Protein AF-A0A8S4GIN1-F1 (afdb_monomer)

pLDDT: mean 74.01, std 16.17, range [37.0, 95.19]

Radius of gyration: 25.79 Å; Cα contacts (8 Å, |Δi|>4): 269; chains: 1; bounding box: 95×42×75 Å

Sequence (339 aa):
MASEAGIGVANIVLTFVINVLVLLCIKPLWPRGIGLPCFVTGRPDGTLRTSPRHFLAWDQIDPAGLTQSWLLPEWGLVAFRCSMVLTWLGTMVLHAVTGGGFTYGYADPPGTWIIFFTNITWVGFCVAFCAGLYNHLMKDLQPPPPGPAGEKVFIQHDGPTIDGIETGAGPVDLPPAEDAQACAPPPVWAWYQKAFILIWVVILTSSLMLDVFYWAVIYDGGAEYWEVAGAAKEFTNAMRHAVNTALLWIDLFLSKVPIATYHYQPVLWYTTAYAVWMWIYYGASGDWIYESLGWDRASSPAYVILLVVLLAISLFINFGLVLLRDKLSHAYHTHRGTL

Solvent-accessible surface area (backbone atoms only — not comparable to full-atom values): 19726 Å² total; per-residue (Å²): 129,78,55,69,67,57,55,51,53,54,46,53,49,45,48,48,48,50,45,49,49,53,50,56,62,52,50,59,43,43,96,80,81,50,89,55,79,86,62,66,47,70,60,95,80,75,72,81,71,74,79,64,89,42,89,66,29,56,68,72,43,56,73,68,23,63,59,34,40,79,82,44,60,57,69,52,54,48,50,54,38,50,49,54,45,48,52,49,52,50,52,53,49,51,30,67,76,44,65,40,29,75,86,66,76,44,89,60,65,90,71,61,63,56,62,57,68,63,37,51,53,61,52,41,46,41,53,24,34,52,38,41,49,48,51,56,72,44,56,85,72,49,76,75,73,84,58,84,61,86,65,68,74,69,78,73,71,86,57,82,84,68,85,83,70,83,79,72,87,64,86,76,81,69,74,58,70,73,62,60,58,72,67,57,76,67,63,86,78,53,72,64,59,55,50,26,54,51,50,38,49,31,32,54,19,49,26,45,28,48,30,52,46,37,60,75,70,64,54,67,85,61,76,85,52,99,44,75,69,56,45,51,49,55,53,52,52,46,50,50,33,47,50,50,32,50,52,46,48,49,48,52,61,44,32,38,57,61,56,46,70,51,54,50,55,56,39,47,50,49,55,43,53,49,56,50,48,50,50,54,46,24,75,72,70,77,46,57,95,48,69,76,63,27,80,90,40,90,59,14,68,58,51,56,52,47,52,55,52,38,37,53,51,28,42,53,51,54,46,51,52,50,55,51,42,52,53,51,41,50,54,53,52,58,62,60,74,76,108

Structure (mmCIF, N/CA/C/O backbone):
data_AF-A0A8S4GIN1-F1
#
_entry.id   AF-A0A8S4GIN1-F1
#
loop_
_atom_site.group_PDB
_atom_site.id
_atom_site.type_symbol
_atom_site.label_atom_id
_atom_site.label_alt_id
_atom_site.label_comp_id
_atom_site.label_asym_id
_atom_site.label_entity_id
_atom_site.label_seq_id
_atom_site.pdbx_PDB_ins_code
_atom_site.Cartn_x
_atom_site.Cartn_y
_atom_site.Cartn_z
_atom_site.occupancy
_atom_site.B_iso_or_equiv
_atom_site.auth_seq_id
_atom_site.auth_comp_id
_atom_site.auth_asym_id
_atom_site.auth_atom_id
_atom_site.pdbx_PDB_model_num
ATOM 1 N N . MET A 1 1 ? 4.340 -6.404 -40.110 1.00 45.62 1 MET A N 1
ATOM 2 C CA . MET A 1 1 ? 4.487 -5.436 -39.009 1.00 45.62 1 MET A CA 1
ATOM 3 C C . MET A 1 1 ? 3.093 -5.039 -38.568 1.00 45.62 1 MET A C 1
ATOM 5 O O . MET A 1 1 ? 2.472 -4.220 -39.232 1.00 45.62 1 MET A O 1
ATOM 9 N N . ALA A 1 2 ? 2.547 -5.681 -37.533 1.00 49.94 2 ALA A N 1
ATOM 10 C CA . ALA A 1 2 ? 1.469 -5.023 -36.798 1.00 49.94 2 ALA A CA 1
ATOM 11 C C . ALA A 1 2 ? 2.063 -3.699 -36.298 1.00 49.94 2 ALA A C 1
ATOM 13 O O . ALA A 1 2 ? 3.205 -3.706 -35.838 1.00 49.94 2 ALA A O 1
ATOM 14 N N . SER A 1 3 ? 1.374 -2.574 -36.487 1.00 65.50 3 SER A N 1
ATOM 15 C CA . SER A 1 3 ? 1.880 -1.304 -35.972 1.00 65.50 3 SER A CA 1
ATOM 16 C C . SER A 1 3 ? 2.090 -1.452 -34.464 1.00 65.50 3 SER A C 1
ATOM 18 O O . SER A 1 3 ? 1.268 -2.066 -33.787 1.00 65.50 3 SER A O 1
ATOM 20 N N . GLU A 1 4 ? 3.188 -0.925 -33.931 1.00 61.22 4 GLU A N 1
ATOM 21 C CA . GLU A 1 4 ? 3.501 -0.965 -32.492 1.00 61.22 4 GLU A CA 1
ATOM 22 C C . GLU A 1 4 ? 2.329 -0.440 -31.640 1.00 61.22 4 GLU A C 1
ATOM 24 O O . GLU A 1 4 ? 2.043 -0.958 -30.561 1.00 61.22 4 GLU A O 1
ATOM 29 N N . ALA A 1 5 ? 1.543 0.488 -32.198 1.00 63.75 5 ALA A N 1
ATOM 30 C CA . ALA A 1 5 ? 0.273 0.952 -31.643 1.00 63.75 5 ALA A CA 1
ATOM 31 C C . ALA A 1 5 ? -0.768 -0.171 -31.428 1.00 63.75 5 ALA A C 1
ATOM 33 O O . ALA A 1 5 ? -1.473 -0.181 -30.419 1.00 63.75 5 ALA A O 1
ATOM 34 N N . GLY A 1 6 ? -0.869 -1.135 -32.348 1.00 65.75 6 GLY A N 1
ATOM 35 C CA . GLY A 1 6 ? -1.763 -2.289 -32.228 1.00 65.75 6 GLY A CA 1
ATOM 36 C C . GLY A 1 6 ? -1.357 -3.246 -31.104 1.00 65.75 6 GLY A C 1
ATOM 37 O O . GLY A 1 6 ? -2.225 -3.776 -30.411 1.00 65.75 6 GLY A O 1
ATOM 38 N N . ILE A 1 7 ? -0.051 -3.409 -30.874 1.00 65.69 7 ILE A N 1
ATOM 39 C CA . ILE A 1 7 ? 0.489 -4.189 -29.749 1.00 65.69 7 ILE A CA 1
ATOM 40 C C . ILE A 1 7 ? 0.161 -3.478 -28.426 1.00 65.69 7 ILE A C 1
ATOM 42 O O . ILE A 1 7 ? -0.300 -4.115 -27.481 1.00 65.69 7 ILE A O 1
ATOM 46 N N . GLY A 1 8 ? 0.275 -2.146 -28.389 1.00 62.06 8 GLY A N 1
ATOM 47 C CA . GLY A 1 8 ? -0.095 -1.341 -27.222 1.00 62.06 8 GLY A CA 1
ATOM 48 C C . GLY A 1 8 ? -1.549 -1.477 -26.797 1.00 62.06 8 GLY A C 1
ATOM 49 O O . GLY A 1 8 ? -1.836 -1.778 -25.635 1.00 62.06 8 GLY A O 1
ATOM 50 N N . VAL A 1 9 ? -2.480 -1.335 -27.740 1.00 69.31 9 VAL A N 1
ATOM 51 C CA . VAL A 1 9 ? -3.914 -1.491 -27.454 1.00 69.31 9 VAL A CA 1
ATOM 52 C C . VAL A 1 9 ? -4.230 -2.915 -26.994 1.00 69.31 9 VAL A C 1
ATOM 54 O O . VAL A 1 9 ? -4.927 -3.083 -25.994 1.00 69.31 9 VAL A O 1
ATOM 57 N N . ALA A 1 10 ? -3.679 -3.937 -27.657 1.00 67.12 10 ALA A N 1
ATOM 58 C CA . ALA A 1 10 ? -3.875 -5.331 -27.263 1.00 67.12 10 ALA A CA 1
ATOM 59 C C . ALA A 1 10 ? -3.404 -5.610 -25.826 1.00 67.12 10 ALA A C 1
ATOM 61 O O . ALA A 1 10 ? -4.024 -6.409 -25.132 1.00 67.12 10 ALA A O 1
ATOM 62 N N . ASN A 1 11 ? -2.376 -4.908 -25.345 1.00 60.59 11 ASN A N 1
ATOM 63 C CA . ASN A 1 11 ? -1.794 -5.117 -24.019 1.00 60.59 11 ASN A CA 1
ATOM 64 C C . ASN A 1 11 ? -2.501 -4.356 -22.895 1.00 60.59 11 ASN A C 1
ATOM 66 O O . ASN A 1 11 ? -2.631 -4.886 -21.787 1.00 60.59 11 ASN A O 1
ATOM 70 N N . ILE A 1 12 ? -3.018 -3.155 -23.171 1.00 68.38 12 ILE A N 1
ATOM 71 C CA . ILE A 1 12 ? -3.956 -2.483 -22.258 1.00 68.38 12 ILE A CA 1
ATOM 72 C C . ILE A 1 12 ? -5.203 -3.354 -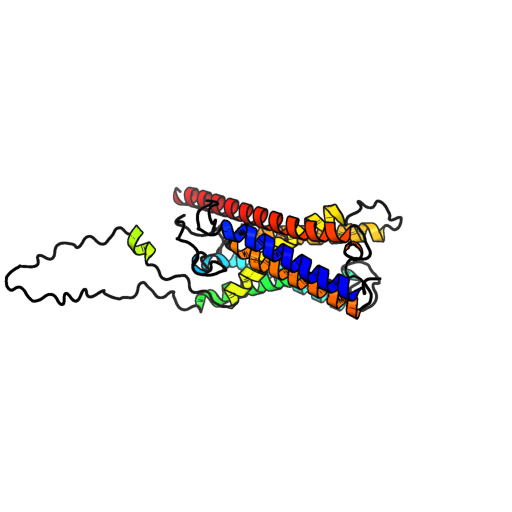22.110 1.00 68.38 12 ILE A C 1
ATOM 74 O O . ILE A 1 12 ? -5.654 -3.603 -20.993 1.00 68.38 12 ILE A O 1
ATOM 78 N N . VAL A 1 13 ? -5.704 -3.888 -23.228 1.00 72.00 13 VAL A N 1
ATOM 79 C CA . VAL A 1 13 ? -6.813 -4.841 -23.232 1.00 72.00 13 VAL A CA 1
ATOM 80 C C . VAL A 1 13 ? -6.433 -6.121 -22.492 1.00 72.00 13 VAL A C 1
ATOM 82 O O . VAL A 1 13 ? -7.231 -6.570 -21.687 1.00 72.00 13 VAL A O 1
ATOM 85 N N . LEU A 1 14 ? -5.232 -6.680 -22.664 1.00 70.81 14 LEU A N 1
ATOM 86 C CA . LEU A 1 14 ? -4.793 -7.887 -21.955 1.00 70.81 14 LEU A CA 1
ATOM 87 C C . LEU A 1 14 ? -4.702 -7.658 -20.446 1.00 70.81 14 LEU A C 1
ATOM 89 O O . LEU A 1 14 ? -5.247 -8.447 -19.686 1.00 70.81 14 LEU A O 1
ATOM 93 N N . THR A 1 15 ? -4.071 -6.569 -20.005 1.00 67.56 15 THR A N 1
ATOM 94 C CA . THR A 1 15 ? -3.990 -6.207 -18.580 1.00 67.56 15 THR A CA 1
ATOM 95 C C . THR A 1 15 ? -5.385 -6.002 -18.003 1.00 67.56 15 THR A C 1
ATOM 97 O O . THR A 1 15 ? -5.712 -6.540 -16.948 1.00 67.56 15 THR A O 1
ATOM 100 N N . PHE A 1 16 ? -6.243 -5.276 -18.723 1.00 72.31 16 PHE A N 1
ATOM 101 C CA . PHE A 1 16 ? -7.632 -5.075 -18.333 1.00 72.31 16 PHE A CA 1
ATOM 102 C C . PHE A 1 16 ? -8.404 -6.397 -18.275 1.00 72.31 16 PHE A C 1
ATOM 104 O O . PHE A 1 16 ? -9.094 -6.643 -17.296 1.00 72.31 16 PHE A O 1
ATOM 111 N N . VAL A 1 17 ? -8.257 -7.272 -19.271 1.00 73.38 17 VAL A N 1
ATOM 112 C CA . VAL A 1 17 ? -8.901 -8.589 -19.333 1.00 73.38 17 VAL A CA 1
ATOM 113 C C . VAL A 1 17 ? -8.401 -9.477 -18.208 1.00 73.38 17 VAL A C 1
ATOM 115 O O . VAL A 1 17 ? -9.229 -10.076 -17.541 1.00 73.38 17 VAL A O 1
ATOM 118 N N . ILE A 1 18 ? -7.097 -9.534 -17.935 1.00 72.19 18 ILE A N 1
ATOM 119 C CA . ILE A 1 18 ? -6.539 -10.273 -16.798 1.00 72.19 18 ILE A CA 1
ATOM 120 C C . ILE A 1 18 ? -7.139 -9.736 -15.500 1.00 72.19 18 ILE A C 1
ATOM 122 O O . ILE A 1 18 ? -7.652 -10.514 -14.704 1.00 72.19 18 ILE A O 1
ATOM 126 N N . ASN A 1 19 ? -7.166 -8.418 -15.306 1.00 70.69 19 ASN A N 1
ATOM 127 C CA . ASN A 1 19 ? -7.727 -7.821 -14.097 1.00 70.69 19 ASN A CA 1
ATOM 128 C C . ASN A 1 19 ? -9.230 -8.094 -13.976 1.00 70.69 19 ASN A C 1
ATOM 130 O O . ASN A 1 19 ? -9.701 -8.443 -12.898 1.00 70.69 19 ASN A O 1
ATOM 134 N N . VAL A 1 20 ? -9.981 -8.027 -15.076 1.00 71.81 20 VAL A N 1
ATOM 135 C CA . VAL A 1 20 ? -11.393 -8.416 -15.126 1.00 71.81 20 VAL A CA 1
ATOM 136 C C . VAL A 1 20 ? -11.556 -9.902 -14.833 1.00 71.81 20 VAL A C 1
ATOM 138 O O . VAL A 1 20 ? -12.423 -10.240 -14.044 1.00 71.81 20 VAL A O 1
ATOM 141 N N . LEU A 1 21 ? -10.737 -10.791 -15.393 1.00 70.19 21 LEU A N 1
ATOM 142 C CA . LEU A 1 21 ? -10.790 -12.230 -15.132 1.00 70.19 21 LEU A CA 1
ATOM 143 C C . LEU A 1 21 ? -10.477 -12.530 -13.671 1.00 70.19 21 LEU A C 1
ATOM 145 O O . LEU A 1 21 ? -11.197 -13.303 -13.059 1.00 70.19 21 LEU A O 1
ATOM 149 N N . VAL A 1 22 ? -9.484 -11.875 -13.073 1.00 67.75 22 VAL A N 1
ATOM 150 C CA . VAL A 1 22 ? -9.187 -12.036 -11.648 1.00 67.75 22 VAL A CA 1
ATOM 151 C C . VAL A 1 22 ? -10.347 -11.513 -10.796 1.00 67.75 22 VAL A C 1
ATOM 153 O O . VAL A 1 22 ? -10.800 -12.211 -9.890 1.00 67.75 22 VAL A O 1
ATOM 156 N N . LEU A 1 23 ? -10.920 -10.352 -11.130 1.00 65.19 23 LEU A N 1
ATOM 157 C CA . LEU A 1 23 ? -12.140 -9.852 -10.486 1.00 65.19 23 LEU A CA 1
ATOM 158 C C . LEU A 1 23 ? -13.315 -10.821 -10.657 1.00 65.19 23 LEU A C 1
ATOM 160 O O . LEU A 1 23 ? -14.074 -11.029 -9.716 1.00 65.19 23 LEU A O 1
ATOM 164 N N . LEU A 1 24 ? -13.462 -11.430 -11.832 1.00 63.28 24 LEU A N 1
ATOM 165 C CA . LEU A 1 24 ?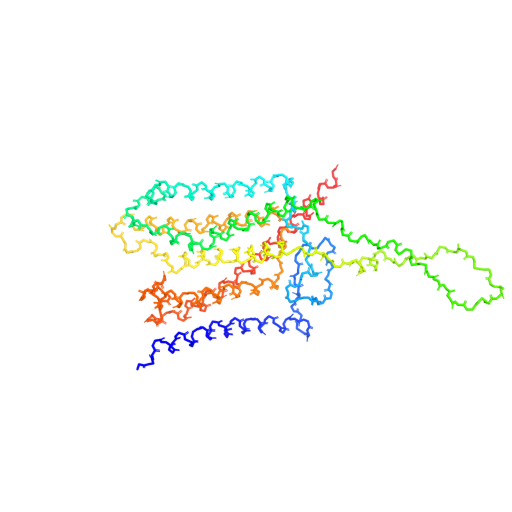 -14.485 -12.421 -12.154 1.00 63.28 24 LEU A CA 1
ATOM 166 C C . LEU A 1 24 ? -14.194 -13.798 -11.562 1.00 63.28 24 LEU A C 1
ATOM 168 O O . LEU A 1 24 ? -15.130 -14.569 -11.469 1.00 63.28 24 LEU A O 1
ATOM 172 N N . CYS A 1 25 ? -12.971 -14.117 -11.146 1.00 60.62 25 CYS A N 1
ATOM 173 C CA . CYS A 1 25 ? -12.653 -15.301 -10.346 1.00 60.62 25 CYS A CA 1
ATOM 174 C C . CYS A 1 25 ? -12.959 -15.050 -8.864 1.00 60.62 25 CYS A C 1
ATOM 176 O O . CYS A 1 25 ? -13.366 -15.963 -8.154 1.00 60.62 25 CYS A O 1
ATOM 178 N N . ILE A 1 26 ? -12.842 -13.798 -8.410 1.00 56.72 26 ILE A N 1
ATOM 179 C CA . ILE A 1 26 ? -13.229 -13.369 -7.059 1.00 56.72 26 ILE A CA 1
ATOM 180 C C . ILE A 1 26 ? -14.760 -13.204 -6.950 1.00 56.72 26 ILE A C 1
ATOM 182 O O . ILE A 1 26 ? -15.347 -13.470 -5.905 1.00 56.72 26 ILE A O 1
ATOM 186 N N . LYS A 1 27 ? -15.448 -12.819 -8.032 1.00 49.50 27 LYS A N 1
ATOM 187 C CA . LYS A 1 27 ? -16.902 -12.574 -8.061 1.00 49.50 27 LYS A CA 1
ATOM 188 C C . LYS A 1 27 ? -17.809 -13.809 -7.839 1.00 49.50 27 LYS A C 1
ATOM 190 O O . LYS A 1 27 ? -18.852 -13.626 -7.234 1.00 49.50 27 LYS A O 1
ATOM 195 N N . PRO A 1 28 ? -17.518 -15.047 -8.276 1.00 42.28 28 PRO A N 1
ATOM 196 C CA . PRO A 1 28 ? -18.305 -16.237 -7.932 1.00 42.28 28 PRO A CA 1
ATOM 197 C C . PRO A 1 28 ? -18.005 -16.757 -6.519 1.00 42.28 28 PRO A C 1
ATOM 199 O O . PRO A 1 28 ? -18.756 -17.584 -6.012 1.00 42.28 28 PRO A O 1
ATOM 202 N N . LEU A 1 29 ? -16.961 -16.235 -5.864 1.00 45.69 29 LEU A N 1
ATOM 203 C CA . LEU A 1 29 ? -16.743 -16.366 -4.417 1.00 45.69 29 LEU A CA 1
ATOM 204 C C . LEU A 1 29 ? -17.545 -15.316 -3.619 1.00 45.69 29 LEU A C 1
ATOM 206 O O . LEU A 1 29 ? -17.623 -15.380 -2.396 1.00 45.69 29 LEU A O 1
ATOM 210 N N . TRP A 1 30 ? -18.180 -14.363 -4.312 1.00 51.00 30 TRP A N 1
ATOM 211 C CA . TRP A 1 30 ? -19.214 -13.480 -3.768 1.00 51.00 30 TRP A CA 1
ATOM 212 C C . TRP A 1 30 ? -20.476 -14.319 -3.520 1.00 51.00 30 TRP A C 1
ATOM 214 O O . TRP A 1 30 ? -20.803 -15.170 -4.347 1.00 51.00 30 TRP A O 1
ATOM 224 N N . PRO A 1 31 ? -21.210 -14.125 -2.414 1.00 45.62 31 PRO A N 1
ATOM 225 C CA . PRO A 1 31 ? -22.166 -15.103 -1.898 1.00 45.62 31 PRO A CA 1
ATOM 226 C C . PRO A 1 31 ? -23.309 -15.419 -2.871 1.00 45.62 31 PRO A C 1
ATOM 228 O O . PRO A 1 31 ? -24.349 -14.763 -2.866 1.00 45.62 31 PRO A O 1
ATOM 231 N N . ARG A 1 32 ? -23.109 -16.469 -3.678 1.00 42.41 32 ARG A N 1
ATOM 232 C CA . ARG A 1 32 ? -24.134 -17.293 -4.339 1.00 42.41 32 ARG A CA 1
ATOM 233 C C . ARG A 1 32 ? -23.728 -18.778 -4.452 1.00 42.41 32 ARG A C 1
ATOM 235 O O . ARG A 1 32 ? -24.157 -19.448 -5.383 1.00 42.41 32 ARG A O 1
ATOM 242 N N . GLY A 1 33 ? -22.960 -19.317 -3.494 1.00 39.53 33 GLY A N 1
ATOM 243 C CA . GLY A 1 33 ? -22.990 -20.770 -3.229 1.00 39.53 33 GLY A CA 1
ATOM 244 C C . GLY A 1 33 ? -21.705 -21.595 -3.371 1.00 39.53 33 GLY A C 1
ATOM 245 O O . GLY A 1 33 ? -21.800 -22.814 -3.287 1.00 39.53 33 GLY A O 1
ATOM 246 N N . ILE A 1 34 ? -20.516 -21.001 -3.512 1.00 37.91 34 ILE A N 1
ATOM 247 C CA . ILE A 1 34 ? -19.251 -21.737 -3.316 1.00 37.91 34 ILE A CA 1
ATOM 248 C C . ILE A 1 34 ? -18.542 -21.088 -2.131 1.00 37.91 34 ILE A C 1
ATOM 250 O O . ILE A 1 34 ? -18.024 -19.982 -2.239 1.00 37.91 34 ILE A O 1
ATOM 254 N N . GLY A 1 35 ? -18.635 -21.733 -0.968 1.00 37.00 35 GLY A N 1
ATOM 255 C CA . GLY A 1 35 ? -18.267 -21.193 0.341 1.00 37.00 35 GLY A CA 1
ATOM 256 C C . GLY A 1 35 ? -16.772 -20.968 0.563 1.00 37.00 35 GLY A C 1
ATOM 257 O O . GLY A 1 35 ? -16.199 -21.570 1.465 1.00 37.00 35 GLY A O 1
ATOM 258 N N . LEU A 1 36 ? -16.144 -20.069 -0.196 1.00 40.25 36 LEU A N 1
ATOM 259 C CA . LEU A 1 36 ? -14.972 -19.369 0.318 1.00 40.25 36 LEU A CA 1
ATOM 260 C C . LEU A 1 36 ? -15.472 -18.273 1.266 1.00 40.25 36 LEU A C 1
ATOM 262 O O . LEU A 1 36 ? -16.244 -17.410 0.840 1.00 40.25 36 LEU A O 1
ATOM 266 N N . PRO A 1 37 ? -15.100 -18.311 2.557 1.00 48.59 37 PRO A N 1
ATOM 267 C CA . PRO A 1 37 ? -15.557 -17.312 3.501 1.00 48.59 37 PRO A CA 1
ATOM 268 C C . PRO A 1 37 ? -15.071 -15.934 3.055 1.00 48.59 37 PRO A C 1
ATOM 270 O O . PRO A 1 37 ? -13.901 -15.724 2.737 1.00 48.59 37 PRO A O 1
ATOM 273 N N . CYS A 1 38 ? -15.988 -14.978 3.035 1.00 52.12 38 CYS A N 1
ATOM 274 C CA . CYS A 1 38 ? -15.639 -13.576 2.952 1.00 52.12 38 CYS A CA 1
ATOM 275 C C . CYS A 1 38 ? -14.931 -13.199 4.258 1.00 52.12 38 CYS A C 1
ATOM 277 O O . CYS A 1 38 ? -15.583 -13.029 5.286 1.00 52.12 38 CYS A O 1
ATOM 279 N N . PHE A 1 39 ? -13.604 -13.093 4.234 1.00 58.78 39 PHE A N 1
ATOM 280 C CA . PHE A 1 39 ? -12.856 -12.728 5.427 1.00 58.78 39 PHE A CA 1
ATOM 281 C C . PHE A 1 39 ? -12.667 -11.210 5.501 1.00 58.78 39 PHE A C 1
ATOM 283 O O . PHE A 1 39 ? -12.004 -10.600 4.658 1.00 58.78 39 PHE A O 1
ATOM 290 N N . VAL A 1 40 ? -13.261 -10.608 6.526 1.00 59.25 40 VAL A N 1
ATOM 291 C CA . VAL A 1 40 ? -13.022 -9.220 6.921 1.00 59.25 40 VAL A CA 1
ATOM 292 C C . VAL A 1 40 ? -12.350 -9.255 8.286 1.00 59.25 40 VAL A C 1
ATOM 294 O O . VAL A 1 40 ? -12.869 -9.858 9.221 1.00 59.25 40 VAL A O 1
ATOM 297 N N . THR A 1 41 ? -11.173 -8.649 8.389 1.00 59.12 41 THR A N 1
ATOM 298 C CA . THR A 1 41 ? -10.439 -8.503 9.655 1.00 59.12 41 THR A CA 1
ATOM 299 C C . THR A 1 41 ? -10.912 -7.261 10.407 1.00 59.12 41 THR A C 1
ATOM 301 O O . THR A 1 41 ? -11.300 -6.281 9.766 1.00 59.12 41 THR A O 1
ATOM 304 N N . GLY A 1 42 ? -10.782 -7.246 11.735 1.00 54.25 42 GLY A N 1
ATOM 305 C CA . GLY A 1 42 ? -10.971 -6.029 12.536 1.00 54.25 42 GLY A CA 1
ATOM 306 C C . GLY A 1 42 ? -12.341 -5.833 13.189 1.00 54.25 42 GLY A C 1
ATOM 307 O O . GLY A 1 42 ? -12.588 -4.749 13.709 1.00 54.25 42 GLY A O 1
ATOM 308 N N . ARG A 1 43 ? -13.220 -6.846 13.221 1.00 61.56 43 ARG A N 1
ATOM 309 C CA . ARG A 1 43 ? -14.408 -6.810 14.090 1.00 61.56 43 ARG A CA 1
ATOM 310 C C . ARG A 1 43 ? -14.136 -7.488 15.439 1.00 61.56 43 ARG A C 1
ATOM 312 O O . ARG A 1 43 ? -13.691 -8.635 15.435 1.00 61.56 43 ARG A O 1
ATOM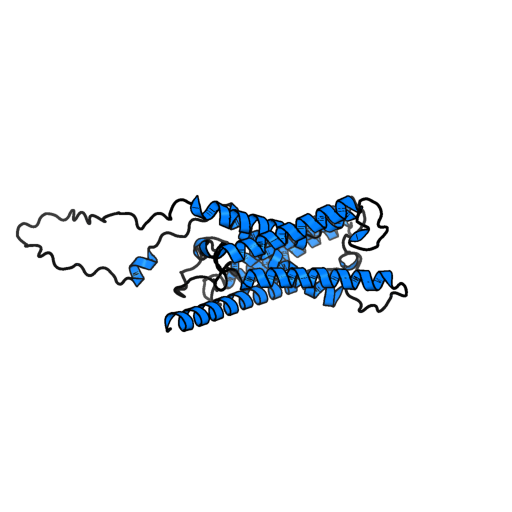 319 N N . PRO A 1 44 ? -14.418 -6.826 16.578 1.00 54.09 44 PRO A N 1
ATOM 320 C CA . PRO A 1 44 ? -14.207 -7.405 17.908 1.00 54.09 44 PRO A CA 1
ATOM 321 C C . PRO A 1 44 ? -15.070 -8.636 18.211 1.00 54.09 44 PRO A C 1
ATOM 323 O O . PRO A 1 44 ? -14.681 -9.460 19.030 1.00 54.09 44 PRO A O 1
ATOM 326 N N . ASP A 1 45 ? -16.238 -8.749 17.576 1.00 58.69 45 ASP A N 1
ATOM 327 C CA . ASP A 1 45 ? -17.267 -9.747 17.886 1.00 58.69 45 ASP A CA 1
ATOM 328 C C . ASP A 1 45 ? -17.156 -11.034 17.051 1.00 58.69 45 ASP A C 1
ATOM 330 O O . ASP A 1 45 ? -17.883 -11.993 17.292 1.00 58.69 45 ASP A O 1
ATOM 334 N N . GLY A 1 46 ? -16.262 -11.072 16.056 1.00 55.56 46 GLY A N 1
ATOM 335 C CA . GLY A 1 46 ? -16.097 -12.222 15.164 1.00 55.56 46 GLY A CA 1
ATOM 336 C C . GLY A 1 46 ? -17.331 -12.553 14.314 1.00 55.56 46 GLY A C 1
ATOM 337 O O . GLY A 1 46 ? -17.334 -13.584 13.637 1.00 55.56 46 GLY A O 1
ATOM 338 N N . THR A 1 47 ? -18.371 -11.708 14.316 1.00 57.47 47 THR A N 1
ATOM 339 C CA . THR A 1 47 ? -19.611 -11.993 13.593 1.00 57.47 47 THR A CA 1
ATOM 340 C C . THR A 1 47 ? -19.436 -11.688 12.105 1.00 57.47 47 THR A C 1
ATOM 342 O O . THR A 1 47 ? -19.107 -10.573 11.686 1.00 57.47 47 THR A O 1
ATOM 345 N N . LEU A 1 48 ? -19.653 -12.705 11.267 1.00 55.41 48 LEU A N 1
ATOM 346 C CA . LEU A 1 48 ? -19.743 -12.525 9.822 1.00 55.41 48 LEU A CA 1
ATOM 347 C C . LEU A 1 48 ? -21.084 -11.858 9.519 1.00 55.41 48 LEU A C 1
ATOM 349 O O . LEU A 1 48 ? -22.136 -12.493 9.599 1.00 55.41 48 LEU A O 1
ATOM 353 N N . ARG A 1 49 ? -21.069 -10.574 9.152 1.00 56.47 49 ARG A N 1
ATOM 354 C CA . ARG A 1 49 ? -22.260 -9.956 8.567 1.00 56.47 49 ARG A CA 1
ATOM 355 C C . ARG A 1 49 ? -22.597 -10.663 7.250 1.00 56.47 49 ARG A C 1
ATOM 357 O O . ARG A 1 49 ? -21.732 -11.184 6.544 1.00 56.47 49 ARG A O 1
ATOM 364 N N . THR A 1 50 ? -23.880 -10.625 6.899 1.00 65.00 50 THR A N 1
ATOM 365 C CA . THR A 1 50 ? -24.369 -10.906 5.544 1.00 65.00 50 THR A CA 1
ATOM 366 C C . THR A 1 50 ? -23.544 -10.151 4.496 1.00 65.00 50 THR A C 1
ATOM 368 O O . THR A 1 50 ? -22.962 -9.113 4.811 1.00 65.00 50 THR A O 1
ATOM 371 N N . SER A 1 51 ? -23.553 -10.644 3.252 1.00 69.56 51 SER A N 1
ATOM 372 C CA . SER A 1 51 ? -22.881 -10.066 2.075 1.00 69.56 51 SER A CA 1
ATOM 373 C C . SER A 1 51 ? -22.699 -8.538 2.129 1.00 69.56 51 SER A C 1
ATOM 375 O O . SER A 1 51 ? -23.681 -7.842 2.420 1.00 69.56 51 SER A O 1
ATOM 377 N N . PRO A 1 52 ? -21.510 -7.998 1.798 1.00 77.44 52 PRO A N 1
ATOM 378 C CA . PRO A 1 52 ? -21.275 -6.559 1.848 1.00 77.44 52 PRO A CA 1
ATOM 379 C C . PRO A 1 52 ? -22.281 -5.806 0.978 1.00 77.44 52 PRO A C 1
ATOM 381 O O . PRO A 1 52 ? -22.603 -6.226 -0.137 1.00 77.44 52 PRO A O 1
ATOM 384 N N . ARG A 1 53 ? -22.765 -4.670 1.483 1.00 80.06 53 ARG A N 1
ATOM 385 C CA . ARG A 1 53 ? -23.690 -3.794 0.746 1.00 80.06 53 ARG A CA 1
ATOM 386 C C . ARG A 1 53 ? -22.967 -2.950 -0.300 1.00 80.06 53 ARG A C 1
ATOM 388 O O . ARG A 1 53 ? -23.582 -2.511 -1.268 1.00 80.06 53 ARG A O 1
ATOM 395 N N . HIS A 1 54 ? -21.668 -2.724 -0.111 1.00 82.19 54 HIS A N 1
ATOM 396 C CA . HIS A 1 54 ? -20.837 -1.930 -1.010 1.00 82.19 54 HIS A CA 1
ATOM 397 C C . HIS A 1 54 ? -19.761 -2.772 -1.695 1.00 82.19 54 HIS A C 1
ATOM 399 O O . HIS A 1 54 ? -19.241 -3.727 -1.128 1.00 82.19 54 HIS A O 1
ATOM 405 N N . PHE A 1 55 ? -19.366 -2.350 -2.898 1.00 81.19 55 PHE A N 1
ATOM 406 C CA . PHE A 1 55 ? -18.326 -3.002 -3.703 1.00 81.19 55 PHE A CA 1
ATOM 407 C C . PHE A 1 55 ? -16.987 -3.174 -2.961 1.00 81.19 55 PHE A C 1
ATOM 409 O O . PHE A 1 55 ? -16.334 -4.202 -3.108 1.00 81.19 55 PHE A O 1
ATOM 416 N N . LEU A 1 56 ? -16.634 -2.194 -2.121 1.00 84.25 56 LEU A N 1
ATOM 417 C CA . LEU A 1 56 ? -15.420 -2.173 -1.294 1.00 84.25 56 LEU A CA 1
ATOM 418 C C . LEU A 1 56 ? -15.679 -2.587 0.167 1.00 84.25 56 LEU A C 1
ATOM 420 O O . LEU A 1 56 ? -14.813 -2.410 1.013 1.00 84.25 56 LEU A O 1
ATOM 424 N N . ALA A 1 57 ? -16.874 -3.102 0.476 1.00 86.81 57 ALA A N 1
ATOM 425 C CA . ALA A 1 57 ? -17.255 -3.595 1.802 1.00 86.81 57 ALA A CA 1
ATOM 426 C C . ALA A 1 57 ? -17.053 -2.602 2.967 1.00 86.81 57 ALA A C 1
ATOM 428 O O . ALA A 1 57 ? -16.801 -3.013 4.096 1.00 86.81 57 ALA A O 1
ATOM 429 N N . TRP A 1 58 ? -17.213 -1.295 2.728 1.00 86.56 58 TRP A N 1
ATOM 430 C CA . TRP A 1 58 ? -17.100 -0.261 3.771 1.00 86.56 58 TRP A CA 1
ATOM 431 C C . TRP A 1 58 ? -17.997 -0.513 4.991 1.00 86.56 58 TRP A C 1
ATOM 433 O O . TRP A 1 58 ? -17.643 -0.166 6.111 1.00 86.56 58 TRP A O 1
ATOM 443 N N . ASP A 1 59 ? -19.148 -1.148 4.781 1.00 83.00 59 ASP A N 1
ATOM 444 C CA . ASP A 1 59 ? -20.118 -1.525 5.813 1.00 83.00 59 ASP A CA 1
ATOM 445 C C . ASP A 1 59 ? -19.659 -2.682 6.720 1.00 83.00 59 ASP A C 1
ATOM 447 O O . ASP A 1 59 ? -20.286 -2.959 7.748 1.00 83.00 59 ASP A O 1
ATOM 451 N N . GLN A 1 60 ? -18.580 -3.362 6.338 1.00 80.56 60 GLN A N 1
ATOM 452 C CA . GLN A 1 60 ? -18.004 -4.496 7.057 1.00 80.56 60 GLN A CA 1
ATOM 453 C C . GLN A 1 60 ? -16.799 -4.095 7.910 1.00 80.56 60 GLN A C 1
ATOM 455 O O . GLN A 1 60 ? -16.417 -4.836 8.813 1.00 80.56 60 GLN A O 1
ATOM 460 N N . ILE A 1 61 ? -16.227 -2.922 7.645 1.00 85.88 61 ILE A N 1
ATOM 461 C CA . ILE A 1 61 ? -14.939 -2.491 8.174 1.00 85.88 61 ILE A CA 1
ATOM 462 C C . ILE A 1 61 ? -15.140 -1.337 9.154 1.00 85.88 61 ILE A C 1
ATOM 464 O O . ILE A 1 61 ? -15.831 -0.367 8.838 1.00 85.88 61 ILE A O 1
ATOM 468 N N . ASP A 1 62 ? -14.500 -1.426 10.319 1.00 86.00 62 ASP A N 1
ATOM 469 C CA . ASP A 1 62 ? -14.506 -0.360 11.318 1.00 86.00 62 ASP A CA 1
ATOM 470 C C . ASP A 1 62 ? -13.403 0.685 11.027 1.00 86.00 62 ASP A C 1
ATOM 472 O O . ASP A 1 62 ? -12.212 0.351 11.076 1.00 86.00 62 ASP A O 1
ATOM 476 N N . PRO A 1 63 ? -13.754 1.954 10.732 1.00 88.31 63 PRO A N 1
ATOM 477 C CA . PRO A 1 63 ? -12.775 3.016 10.518 1.00 88.31 63 PRO A CA 1
ATOM 478 C C . PRO A 1 63 ? -11.980 3.373 11.783 1.00 88.31 63 PRO A C 1
ATOM 480 O O . PRO A 1 63 ? -10.909 3.972 11.664 1.00 88.31 63 PRO A O 1
ATOM 483 N N . ALA A 1 64 ? -12.431 2.993 12.984 1.00 87.25 64 ALA A N 1
ATOM 484 C CA . ALA A 1 64 ? -11.680 3.227 14.218 1.00 87.25 64 ALA A CA 1
ATOM 485 C C . ALA A 1 64 ? -10.323 2.500 14.218 1.00 87.25 64 ALA A C 1
ATOM 487 O O . ALA A 1 64 ? -9.350 2.988 14.797 1.00 87.25 64 ALA A O 1
ATOM 488 N N . GLY A 1 65 ? -10.211 1.379 13.496 1.00 87.62 65 GLY A N 1
ATOM 489 C CA . GLY A 1 65 ? -8.957 0.639 13.349 1.00 87.62 65 GLY A CA 1
ATOM 490 C C . GLY A 1 65 ? -7.824 1.450 12.706 1.00 87.62 65 GLY A C 1
ATOM 491 O O . GLY A 1 65 ? -6.652 1.161 12.940 1.00 87.62 65 GLY A O 1
ATOM 492 N N . LEU A 1 66 ? -8.138 2.510 11.949 1.00 89.19 66 LEU A N 1
ATOM 493 C CA . LEU A 1 66 ? -7.142 3.331 11.244 1.00 89.19 66 LEU A CA 1
ATOM 494 C C . LEU A 1 66 ? -6.222 4.119 12.187 1.00 89.19 66 LEU A C 1
ATOM 496 O O . LEU A 1 66 ? -5.084 4.433 11.822 1.00 89.19 66 LEU A O 1
ATOM 500 N N . THR A 1 67 ? -6.715 4.439 13.384 1.00 88.00 67 THR A N 1
ATOM 501 C CA . THR A 1 67 ? -6.018 5.244 14.398 1.00 88.00 67 THR A CA 1
ATOM 502 C C . THR A 1 67 ? -5.694 4.456 15.663 1.00 88.00 67 THR A C 1
ATOM 504 O O . THR A 1 67 ? -5.088 4.990 16.587 1.00 88.00 67 THR A O 1
ATOM 507 N N . GLN A 1 68 ? -6.107 3.194 15.746 1.00 91.31 68 GLN A N 1
ATOM 508 C CA . GLN A 1 68 ? -5.867 2.364 16.918 1.00 91.31 68 GLN A CA 1
ATOM 509 C C . GLN A 1 68 ? -4.613 1.512 16.746 1.00 91.31 68 GLN A C 1
ATOM 511 O O . GLN A 1 68 ? -4.288 1.050 15.655 1.00 91.31 68 GLN A O 1
ATOM 516 N N . SER A 1 69 ? -3.941 1.258 17.863 1.00 94.00 69 SER A N 1
ATOM 517 C CA . SER A 1 69 ? -2.895 0.250 17.995 1.00 94.00 69 SER A CA 1
ATOM 518 C C . SER A 1 69 ? -3.314 -0.746 19.072 1.00 94.00 69 SER A C 1
ATOM 520 O O . SER A 1 69 ? -4.038 -0.393 20.002 1.00 94.00 69 SER A O 1
ATOM 522 N N . TRP A 1 70 ? -2.901 -2.005 18.943 1.00 93.38 70 TRP A N 1
ATOM 523 C CA . TRP A 1 70 ? -3.072 -2.989 20.018 1.00 93.38 70 TRP A CA 1
ATOM 524 C C . TRP A 1 70 ? -1.875 -3.046 20.972 1.00 93.38 70 TRP A C 1
ATOM 526 O O . TRP A 1 70 ? -2.008 -3.567 22.077 1.00 93.38 70 TRP A O 1
ATOM 536 N N . LEU A 1 71 ? -0.722 -2.524 20.545 1.00 94.62 71 LEU A N 1
ATOM 537 C CA . LEU A 1 71 ? 0.541 -2.625 21.274 1.00 94.62 71 LEU A CA 1
ATOM 538 C C . LEU A 1 71 ? 0.997 -1.276 21.839 1.00 94.62 71 LEU A C 1
ATOM 540 O O . LEU A 1 71 ? 1.510 -1.215 22.955 1.00 94.62 71 LEU A O 1
ATOM 544 N N . LEU A 1 72 ? 0.823 -0.199 21.073 1.00 94.69 72 LEU A N 1
ATOM 545 C CA . LEU A 1 72 ? 1.268 1.140 21.437 1.00 94.69 72 LEU A CA 1
ATOM 546 C C . LEU A 1 72 ? 0.103 1.989 21.957 1.00 94.69 72 LEU A C 1
ATOM 548 O O . LEU A 1 72 ? -1.034 1.823 21.512 1.00 94.69 72 LEU A O 1
ATOM 552 N N . PRO A 1 73 ? 0.371 2.962 22.844 1.00 94.12 73 PRO A N 1
ATOM 553 C CA . PRO A 1 73 ? -0.559 4.066 23.032 1.00 94.12 73 PRO A CA 1
ATOM 554 C C . PRO A 1 73 ? -0.709 4.856 21.720 1.00 94.12 73 PRO A C 1
ATOM 556 O O . PRO A 1 73 ? 0.188 4.851 20.874 1.00 94.12 73 PRO A O 1
ATOM 559 N N . GLU A 1 74 ? -1.816 5.584 21.558 1.00 89.50 74 GLU A N 1
ATOM 560 C CA . GLU A 1 74 ? -2.112 6.318 20.316 1.00 89.50 74 GLU A CA 1
ATOM 561 C C . GLU A 1 74 ? -0.990 7.278 19.897 1.00 89.50 74 GLU A C 1
ATOM 563 O O . GLU A 1 74 ? -0.624 7.329 18.723 1.00 89.50 74 GLU A O 1
ATOM 568 N N . TRP A 1 75 ? -0.393 7.996 20.857 1.00 91.44 75 TRP A N 1
ATOM 569 C CA . TRP A 1 75 ? 0.723 8.906 20.582 1.00 91.44 75 TRP A CA 1
ATOM 570 C C . TRP A 1 75 ? 1.956 8.170 20.044 1.00 91.44 75 TRP A C 1
ATOM 572 O O . TRP A 1 75 ? 2.714 8.749 19.273 1.00 91.44 75 TRP A O 1
ATOM 582 N N . GLY A 1 76 ? 2.154 6.899 20.414 1.00 94.00 76 GLY A N 1
ATOM 583 C CA . GLY A 1 76 ? 3.260 6.075 19.930 1.00 94.00 76 GLY A CA 1
ATOM 584 C C . GLY A 1 76 ? 3.097 5.729 18.452 1.00 94.00 76 GLY A C 1
ATOM 585 O O . GLY A 1 76 ? 4.054 5.836 17.688 1.00 94.00 76 GLY A O 1
ATOM 586 N N . LEU A 1 77 ? 1.870 5.401 18.028 1.00 91.56 77 LEU A N 1
ATOM 587 C CA . LEU A 1 77 ? 1.553 5.202 16.611 1.00 91.56 77 LEU A CA 1
ATOM 588 C C . LEU A 1 77 ? 1.718 6.510 15.826 1.00 91.56 77 LEU A C 1
ATOM 590 O O . LEU A 1 77 ? 2.344 6.515 14.770 1.00 91.56 77 LEU A O 1
ATOM 594 N N . VAL A 1 78 ? 1.233 7.633 16.362 1.00 90.38 78 VAL A N 1
ATOM 595 C CA . VAL A 1 78 ? 1.434 8.960 15.757 1.00 90.38 78 VAL A CA 1
ATOM 596 C C . VAL A 1 78 ? 2.922 9.285 15.617 1.00 90.38 78 VAL A C 1
ATOM 598 O O . VAL A 1 78 ? 3.351 9.675 14.536 1.00 90.38 78 VAL A O 1
ATOM 601 N N . ALA A 1 79 ? 3.724 9.083 16.664 1.00 92.31 79 ALA A N 1
ATOM 602 C CA . ALA A 1 79 ? 5.161 9.345 16.642 1.00 92.31 79 ALA A CA 1
ATOM 603 C C . ALA A 1 79 ? 5.888 8.485 15.598 1.00 92.31 79 ALA A C 1
ATOM 605 O O . ALA A 1 79 ? 6.730 9.004 14.865 1.00 92.31 79 ALA A O 1
ATOM 606 N N . PHE A 1 80 ? 5.526 7.204 15.485 1.00 90.50 80 PHE A N 1
ATOM 607 C CA . PHE A 1 80 ? 6.039 6.316 14.444 1.00 90.50 80 PHE A CA 1
ATOM 608 C C . PHE A 1 80 ? 5.685 6.828 13.041 1.00 90.50 80 PHE A C 1
ATOM 610 O O . PHE A 1 80 ? 6.555 6.972 12.189 1.00 90.50 80 PHE A O 1
ATOM 617 N N . ARG A 1 81 ? 4.423 7.190 12.798 1.00 90.56 81 ARG A N 1
ATOM 618 C CA . ARG A 1 81 ? 3.995 7.715 11.493 1.00 90.56 81 ARG A CA 1
ATOM 619 C C . ARG A 1 81 ? 4.662 9.053 11.157 1.00 90.56 81 ARG A C 1
ATOM 621 O O . ARG A 1 81 ? 5.088 9.260 10.024 1.00 90.56 81 ARG A O 1
ATOM 628 N N . CYS A 1 82 ? 4.816 9.938 12.141 1.00 88.12 82 CYS A N 1
ATOM 629 C CA . CYS A 1 82 ? 5.543 11.197 11.993 1.00 88.12 82 CYS A CA 1
ATOM 630 C C . CYS A 1 82 ? 7.021 10.973 11.668 1.00 88.12 82 CYS A C 1
ATOM 632 O O . CYS A 1 82 ? 7.543 11.657 10.791 1.00 88.12 82 CYS A O 1
ATOM 634 N N . SER A 1 83 ? 7.698 10.028 12.331 1.00 88.81 83 SER A N 1
ATOM 635 C CA . SER A 1 83 ? 9.108 9.751 12.040 1.00 88.81 83 SER A CA 1
ATOM 636 C C . SER A 1 83 ? 9.287 9.260 10.605 1.00 88.81 83 SER A C 1
ATOM 638 O O . SER A 1 83 ? 10.187 9.738 9.924 1.00 88.81 83 SER A O 1
ATOM 640 N N . MET A 1 84 ? 8.371 8.430 10.098 1.00 86.00 84 MET A N 1
ATOM 641 C CA . MET A 1 84 ? 8.365 7.991 8.699 1.00 86.00 84 MET A CA 1
ATOM 642 C C . MET A 1 84 ? 8.214 9.160 7.712 1.00 86.00 84 MET A C 1
ATOM 644 O O . MET A 1 84 ? 8.978 9.266 6.751 1.00 86.00 84 MET A O 1
ATOM 648 N N . VAL A 1 85 ? 7.277 10.082 7.966 1.00 85.25 85 VAL A N 1
ATOM 649 C CA . VAL A 1 85 ? 7.100 11.293 7.139 1.00 85.25 85 VAL A CA 1
ATOM 650 C C . VAL A 1 85 ? 8.332 12.199 7.203 1.00 85.25 85 VAL A C 1
ATOM 652 O O . VAL A 1 85 ? 8.772 12.710 6.175 1.00 85.25 85 VAL A O 1
ATOM 655 N N . LEU A 1 86 ? 8.918 12.390 8.387 1.00 85.38 86 LEU A N 1
ATOM 656 C CA . LEU A 1 86 ? 10.109 13.221 8.571 1.00 85.38 86 LEU A CA 1
ATOM 657 C C . LEU A 1 86 ? 11.342 12.617 7.899 1.00 85.38 86 LEU A C 1
ATOM 659 O O . LEU A 1 86 ? 12.091 13.350 7.258 1.00 85.38 86 LEU A O 1
ATOM 663 N N . THR A 1 87 ? 11.540 11.301 7.993 1.00 81.38 87 THR A N 1
ATOM 664 C CA . THR A 1 87 ? 12.603 10.598 7.267 1.00 81.38 87 THR A CA 1
ATOM 665 C C . THR A 1 87 ? 12.449 10.823 5.769 1.00 81.38 87 THR A C 1
ATOM 667 O O . THR A 1 87 ? 13.422 11.178 5.107 1.00 81.38 87 THR A O 1
ATOM 670 N N . TRP A 1 88 ? 11.232 10.720 5.234 1.00 81.12 88 TRP A N 1
ATOM 671 C CA . TRP A 1 88 ? 10.981 11.006 3.825 1.00 81.12 88 TRP A CA 1
ATOM 672 C C . TRP A 1 88 ? 11.284 12.455 3.444 1.00 81.12 88 TRP A C 1
ATOM 674 O O . TRP A 1 88 ? 12.064 12.688 2.520 1.00 81.12 88 TRP A O 1
ATOM 684 N N . LEU A 1 89 ? 10.730 13.429 4.171 1.00 81.69 89 LEU A N 1
ATOM 685 C CA . LEU A 1 89 ? 10.999 14.849 3.930 1.00 81.69 89 LEU A CA 1
ATOM 686 C C . LEU A 1 89 ? 12.503 15.135 3.985 1.00 81.69 89 LEU A C 1
ATOM 688 O O . LEU A 1 89 ? 13.035 15.809 3.107 1.00 81.69 89 LEU A O 1
ATOM 692 N N . GLY A 1 90 ? 13.201 14.556 4.963 1.00 82.00 90 GLY A N 1
ATOM 693 C CA . GLY A 1 90 ? 14.651 14.632 5.087 1.00 82.00 90 GLY A CA 1
ATOM 694 C C . GLY A 1 90 ? 15.368 14.070 3.860 1.00 82.00 90 GLY A C 1
ATOM 695 O O . GLY A 1 90 ? 16.251 14.734 3.323 1.00 82.00 90 GLY A O 1
ATOM 696 N N . THR A 1 91 ? 14.957 12.900 3.356 1.00 75.44 91 THR A N 1
ATOM 697 C CA . THR A 1 91 ? 15.536 12.333 2.125 1.00 75.44 91 THR A CA 1
ATOM 698 C C . THR A 1 91 ? 15.275 13.200 0.895 1.00 75.44 91 THR A C 1
ATOM 700 O O . THR A 1 91 ? 16.178 13.343 0.073 1.00 75.44 91 THR A O 1
ATOM 703 N N . MET A 1 92 ? 14.094 13.816 0.776 1.00 75.56 92 MET A N 1
ATOM 704 C CA . MET A 1 92 ? 13.749 14.718 -0.330 1.00 75.56 92 MET A CA 1
ATOM 705 C C . MET A 1 92 ? 14.574 16.005 -0.290 1.00 75.56 92 MET A C 1
ATOM 707 O O . MET A 1 92 ? 15.133 16.412 -1.306 1.00 75.56 92 MET A O 1
ATOM 711 N N . VAL A 1 93 ? 14.704 16.621 0.887 1.00 81.19 93 VAL A N 1
ATOM 712 C CA . VAL A 1 93 ? 15.536 17.817 1.080 1.00 81.19 93 VAL A CA 1
ATOM 713 C C . VAL A 1 93 ? 17.000 17.497 0.795 1.00 81.19 93 VAL A C 1
ATOM 715 O O . VAL A 1 93 ? 17.649 18.232 0.056 1.00 81.19 93 VAL A O 1
ATOM 718 N N . LEU A 1 94 ? 17.513 16.380 1.317 1.00 74.12 94 LEU A N 1
ATOM 719 C CA . LEU A 1 94 ? 18.888 15.948 1.073 1.00 74.12 94 LEU A CA 1
ATOM 720 C C . LEU A 1 94 ? 19.152 15.736 -0.422 1.00 74.12 94 LEU A C 1
ATOM 722 O O . LEU A 1 94 ? 20.176 16.192 -0.928 1.00 74.12 94 LEU A O 1
ATOM 726 N N . HIS A 1 95 ? 18.221 15.112 -1.145 1.00 72.19 95 HIS A N 1
ATOM 727 C CA . HIS A 1 95 ? 18.310 14.982 -2.600 1.00 72.19 95 HIS A CA 1
ATOM 728 C C . HIS A 1 95 ? 18.341 16.332 -3.304 1.00 72.19 95 HIS A C 1
ATOM 730 O O . HIS A 1 95 ? 19.224 16.564 -4.127 1.00 72.19 95 HIS A O 1
ATOM 736 N N . ALA A 1 96 ? 17.400 17.219 -2.976 1.00 73.19 96 ALA A N 1
ATOM 737 C CA . ALA A 1 96 ? 17.286 18.527 -3.608 1.00 73.19 96 ALA A CA 1
ATOM 738 C C . ALA A 1 96 ? 18.551 19.373 -3.395 1.00 73.19 96 ALA A C 1
ATOM 740 O O . ALA A 1 96 ? 19.051 19.982 -4.337 1.00 73.19 96 ALA A O 1
ATOM 741 N N . VAL A 1 97 ? 19.103 19.368 -2.178 1.00 78.12 97 VAL A N 1
ATOM 742 C CA . VAL A 1 97 ? 20.308 20.134 -1.819 1.00 78.12 97 VAL A CA 1
ATOM 743 C C . VAL A 1 97 ? 21.562 19.569 -2.482 1.00 78.12 97 VAL A C 1
ATOM 745 O O . VAL A 1 97 ? 22.452 20.322 -2.862 1.00 78.12 97 VAL A O 1
ATOM 748 N N . THR A 1 98 ? 21.647 18.249 -2.627 1.00 73.56 98 THR A N 1
ATOM 749 C CA . THR A 1 98 ? 22.865 17.584 -3.115 1.00 73.56 98 THR A CA 1
ATOM 750 C C . THR A 1 98 ? 22.833 17.309 -4.615 1.00 73.56 98 THR A C 1
ATOM 752 O O . THR A 1 98 ? 23.744 16.671 -5.138 1.00 73.56 98 THR A O 1
ATOM 755 N N . GLY A 1 99 ? 21.783 17.760 -5.312 1.00 68.25 99 GLY A N 1
ATOM 756 C CA . GLY A 1 99 ? 21.564 17.454 -6.726 1.00 68.25 99 GLY A CA 1
ATOM 757 C C . GLY A 1 99 ? 21.425 15.953 -6.998 1.00 68.25 99 GLY A C 1
ATOM 758 O O . GLY A 1 99 ? 21.754 15.504 -8.087 1.00 68.25 99 GLY A O 1
ATOM 759 N N . GLY A 1 100 ? 21.002 15.170 -5.998 1.00 61.91 100 GLY A N 1
ATOM 760 C CA . GLY A 1 100 ? 20.984 13.702 -6.030 1.00 61.91 100 GLY A CA 1
ATOM 761 C C . GLY A 1 100 ? 22.323 13.025 -5.700 1.00 61.91 100 GLY A C 1
ATOM 762 O O . GLY A 1 100 ? 22.342 11.825 -5.431 1.00 61.91 100 GLY A O 1
ATOM 763 N N . GLY A 1 101 ? 23.430 13.773 -5.631 1.00 55.41 101 GLY A N 1
ATOM 764 C CA . GLY A 1 101 ? 24.775 13.209 -5.493 1.00 55.41 101 GLY A CA 1
ATOM 765 C C . GLY A 1 101 ? 25.056 12.529 -4.149 1.00 55.41 101 GLY A C 1
ATOM 766 O O . GLY A 1 101 ? 25.810 11.561 -4.093 1.00 55.41 101 GLY A O 1
ATOM 767 N N . PHE A 1 102 ? 24.434 12.972 -3.050 1.00 50.12 102 PHE A N 1
ATOM 768 C CA . PHE A 1 102 ? 24.768 12.456 -1.714 1.00 50.12 102 PHE A CA 1
ATOM 769 C C . PHE A 1 102 ? 24.048 11.159 -1.359 1.00 50.12 102 PHE A C 1
ATOM 771 O O . PHE A 1 102 ? 24.577 10.340 -0.616 1.00 50.12 102 PHE A O 1
ATOM 778 N N . THR A 1 103 ? 22.835 10.945 -1.868 1.00 51.81 103 THR A N 1
ATOM 779 C CA . THR A 1 103 ? 22.077 9.739 -1.503 1.00 51.81 103 THR A CA 1
ATOM 780 C C . THR A 1 103 ? 22.527 8.507 -2.295 1.00 51.81 103 THR A C 1
ATOM 782 O O . THR A 1 103 ? 22.140 7.388 -1.953 1.00 51.81 103 THR A O 1
ATOM 785 N N . TYR A 1 104 ? 23.358 8.699 -3.327 1.00 50.59 104 TYR A N 1
ATOM 786 C CA . TYR A 1 104 ? 23.732 7.625 -4.241 1.00 50.59 104 TYR A CA 1
ATOM 787 C C . TYR A 1 104 ? 25.185 7.636 -4.747 1.00 50.59 104 TYR A C 1
ATOM 789 O O . TYR A 1 104 ? 25.588 6.674 -5.388 1.00 50.59 104 TYR A O 1
ATOM 797 N N . GLY A 1 105 ? 25.992 8.672 -4.487 1.00 48.31 105 GLY A N 1
ATOM 798 C CA . GLY A 1 105 ? 27.370 8.726 -4.993 1.00 48.31 105 GLY A CA 1
ATOM 799 C C . GLY A 1 105 ? 27.481 8.810 -6.524 1.00 48.31 105 GLY A C 1
ATOM 800 O O . GLY A 1 105 ? 28.576 8.650 -7.056 1.00 48.31 105 GLY A O 1
ATOM 801 N N . TYR A 1 106 ? 26.374 9.061 -7.234 1.00 51.81 106 TYR A N 1
ATOM 802 C CA . TYR A 1 106 ? 26.346 9.157 -8.693 1.00 51.81 106 TYR A CA 1
ATOM 803 C C . TYR A 1 106 ? 26.411 10.612 -9.150 1.00 51.81 106 TYR A C 1
ATOM 805 O O . TYR A 1 106 ? 25.703 11.480 -8.641 1.00 51.81 106 TYR A O 1
ATOM 813 N N . ALA A 1 107 ? 27.221 10.851 -10.178 1.00 53.22 107 ALA A N 1
ATOM 814 C CA . ALA A 1 107 ? 27.113 12.014 -11.046 1.00 53.22 107 ALA A CA 1
ATOM 815 C C . ALA A 1 107 ? 25.990 11.782 -12.073 1.00 53.22 107 ALA A C 1
ATOM 817 O O . ALA A 1 107 ? 26.229 11.832 -13.279 1.00 53.22 107 ALA A O 1
ATOM 818 N N . ASP A 1 108 ? 24.780 11.453 -11.611 1.00 52.62 108 ASP A N 1
ATOM 819 C CA . ASP A 1 108 ? 23.653 11.367 -12.533 1.00 52.62 108 ASP A CA 1
ATOM 820 C C . ASP A 1 108 ? 23.390 12.764 -13.132 1.00 52.62 108 ASP A C 1
ATOM 822 O O . ASP A 1 108 ? 23.559 13.778 -12.441 1.00 52.62 108 ASP A O 1
ATOM 826 N N . PRO A 1 109 ? 22.978 12.851 -14.409 1.00 56.38 109 PRO A N 1
ATOM 827 C CA . PRO A 1 109 ? 22.632 14.122 -15.022 1.00 56.38 109 PRO A CA 1
ATOM 828 C C . PRO A 1 109 ? 21.593 14.883 -14.180 1.00 56.38 109 PRO A C 1
ATOM 830 O O . PRO A 1 109 ? 20.639 14.274 -13.682 1.00 56.38 109 PRO A O 1
ATOM 833 N N . PRO A 1 110 ? 21.724 16.213 -14.031 1.00 54.66 110 PRO A N 1
ATOM 834 C CA . PRO A 1 110 ? 20.747 17.003 -13.297 1.00 54.66 110 PRO A CA 1
ATOM 835 C C . PRO A 1 110 ? 19.334 16.765 -13.853 1.00 54.66 110 PRO A C 1
ATOM 837 O O . PRO A 1 110 ? 19.077 17.000 -15.030 1.00 54.66 110 PRO A O 1
ATOM 840 N N . GLY A 1 111 ? 18.421 16.289 -13.000 1.00 51.75 111 GLY A N 1
ATOM 841 C CA . GLY A 1 111 ? 17.020 16.016 -13.359 1.00 51.75 111 GLY A CA 1
ATOM 842 C C . GLY A 1 111 ? 16.587 14.549 -13.272 1.00 51.75 111 GLY A C 1
ATOM 843 O O . GLY A 1 111 ? 15.387 14.290 -13.218 1.00 51.75 111 GLY A O 1
ATOM 844 N N . THR A 1 112 ? 17.511 13.590 -13.147 1.00 51.59 112 THR A N 1
ATOM 845 C CA . THR A 1 112 ? 17.173 12.166 -12.909 1.00 51.59 112 THR A CA 1
ATOM 846 C C . THR A 1 112 ? 16.484 11.926 -11.568 1.00 51.59 112 THR A C 1
ATOM 848 O O . THR A 1 112 ? 15.825 10.904 -11.384 1.00 51.59 112 THR A O 1
ATOM 851 N N . TRP A 1 113 ? 16.554 12.894 -10.647 1.00 47.38 113 TRP A N 1
ATOM 852 C CA . TRP A 1 113 ? 15.894 12.809 -9.349 1.00 47.38 113 TRP A CA 1
ATOM 853 C C . TRP A 1 113 ? 14.371 12.597 -9.465 1.00 47.38 113 TRP A C 1
ATOM 855 O O . TRP A 1 113 ? 13.753 12.018 -8.570 1.00 47.38 113 TRP A O 1
ATOM 865 N N . ILE A 1 114 ? 13.762 13.017 -10.582 1.00 44.03 114 ILE A N 1
ATOM 866 C CA . ILE A 1 114 ? 12.328 12.851 -10.853 1.00 44.03 114 ILE A CA 1
ATOM 867 C C . ILE A 1 114 ? 11.919 11.373 -10.977 1.00 44.03 114 ILE A C 1
ATOM 869 O O . ILE A 1 114 ? 10.794 11.023 -10.628 1.00 44.03 114 ILE A O 1
ATOM 873 N N . ILE A 1 115 ? 12.848 10.491 -11.370 1.00 49.50 115 ILE A N 1
ATOM 874 C CA . ILE A 1 115 ? 12.653 9.031 -11.422 1.00 49.50 115 ILE A CA 1
ATOM 875 C C . ILE A 1 115 ? 12.460 8.459 -10.004 1.00 49.50 115 ILE A C 1
ATOM 877 O O . ILE A 1 115 ? 11.822 7.429 -9.804 1.00 49.50 115 ILE A O 1
ATOM 881 N N . PHE A 1 116 ? 12.931 9.154 -8.967 1.00 48.38 116 PHE A N 1
ATOM 882 C CA . PHE A 1 116 ? 12.656 8.759 -7.583 1.00 48.38 116 PHE A CA 1
ATOM 883 C C . PHE A 1 116 ? 11.299 9.264 -7.084 1.00 48.38 116 PHE A C 1
ATOM 885 O O . PHE A 1 116 ? 10.687 8.605 -6.249 1.00 48.38 116 PHE A O 1
ATOM 892 N N . PHE A 1 117 ? 10.765 10.358 -7.639 1.00 40.75 117 PHE A N 1
ATOM 893 C CA . PHE A 1 117 ? 9.363 10.744 -7.418 1.00 40.75 117 PHE A CA 1
ATOM 894 C C . PHE A 1 117 ? 8.383 9.804 -8.133 1.00 40.75 117 PHE A C 1
ATOM 896 O O . PHE A 1 117 ? 7.224 9.714 -7.732 1.00 40.75 117 PHE A O 1
ATOM 903 N N . THR A 1 118 ? 8.843 9.048 -9.135 1.00 46.16 118 THR A N 1
ATOM 904 C CA . THR A 1 118 ? 8.090 7.927 -9.714 1.00 46.16 118 THR A CA 1
ATOM 905 C C . THR A 1 118 ? 8.321 6.601 -8.985 1.00 46.16 118 THR A C 1
ATOM 907 O O . THR A 1 118 ? 7.644 5.623 -9.312 1.00 46.16 118 THR A O 1
ATOM 910 N N . ASN A 1 119 ? 9.165 6.556 -7.935 1.00 62.38 119 ASN A N 1
ATOM 911 C CA . ASN A 1 119 ? 9.163 5.459 -6.963 1.00 62.38 119 ASN A CA 1
ATOM 912 C C . ASN A 1 119 ? 7.887 5.572 -6.116 1.00 62.38 119 ASN A C 1
ATOM 914 O O . ASN A 1 119 ? 7.845 6.077 -4.994 1.00 62.38 119 ASN A O 1
ATOM 918 N N . ILE A 1 120 ? 6.802 5.142 -6.740 1.00 63.94 120 ILE A N 1
ATOM 919 C CA . ILE A 1 120 ? 5.423 5.266 -6.291 1.00 63.94 120 ILE A CA 1
ATOM 920 C C . ILE A 1 120 ? 5.177 4.562 -4.959 1.00 63.94 120 ILE A C 1
ATOM 922 O O . ILE A 1 120 ? 4.302 4.984 -4.210 1.00 63.94 120 ILE A O 1
ATOM 926 N N . THR A 1 121 ? 5.992 3.561 -4.613 1.00 65.44 121 THR A N 1
ATOM 927 C CA . THR A 1 121 ? 6.007 2.984 -3.269 1.00 65.44 121 THR A CA 1
ATOM 928 C C . THR A 1 121 ? 6.459 3.988 -2.220 1.00 65.44 121 THR A C 1
ATOM 930 O O . THR A 1 121 ? 5.825 4.060 -1.180 1.00 65.44 121 THR A O 1
ATOM 933 N N . TRP A 1 122 ? 7.471 4.815 -2.493 1.00 66.88 122 TRP A N 1
ATOM 934 C CA . TRP A 1 122 ? 7.993 5.819 -1.556 1.00 66.88 122 TRP A CA 1
ATOM 935 C C . TRP A 1 122 ? 7.056 7.032 -1.420 1.00 66.88 122 TRP A C 1
ATOM 937 O O . TRP A 1 122 ? 6.737 7.461 -0.313 1.00 66.88 122 TRP A O 1
ATOM 947 N N . VAL A 1 123 ? 6.549 7.566 -2.539 1.00 69.62 123 VAL A N 1
ATOM 948 C CA . VAL A 1 123 ? 5.556 8.662 -2.516 1.00 69.62 123 VAL A CA 1
ATOM 949 C C . VAL A 1 123 ? 4.240 8.185 -1.920 1.00 69.62 123 VAL A C 1
ATOM 951 O O . VAL A 1 123 ? 3.674 8.844 -1.049 1.00 69.62 123 VAL A O 1
ATOM 954 N N . GLY A 1 124 ? 3.771 7.019 -2.359 1.00 72.94 124 GLY A N 1
ATOM 955 C CA . GLY A 1 124 ? 2.582 6.392 -1.820 1.00 72.94 124 GLY A CA 1
ATOM 956 C C . GLY A 1 124 ? 2.720 6.187 -0.318 1.00 72.94 124 GLY A C 1
ATOM 957 O O . GLY A 1 124 ? 1.835 6.619 0.417 1.00 72.94 124 GLY A O 1
ATOM 958 N N . PHE A 1 125 ? 3.825 5.587 0.141 1.00 72.44 125 PHE A N 1
ATOM 959 C CA . PHE A 1 125 ? 4.131 5.391 1.560 1.00 72.44 125 PHE A CA 1
ATOM 960 C C . PHE A 1 125 ? 3.878 6.684 2.332 1.00 72.44 125 PHE A C 1
ATOM 962 O O . PHE A 1 125 ? 3.053 6.710 3.241 1.00 72.44 125 PHE A O 1
ATOM 969 N N . CYS A 1 126 ? 4.446 7.802 1.894 1.00 78.12 126 CYS A N 1
ATOM 970 C CA . CYS A 1 126 ? 4.260 9.080 2.578 1.00 78.12 126 CYS A CA 1
ATOM 971 C C . CYS A 1 126 ? 2.851 9.631 2.509 1.00 78.12 126 CYS A C 1
ATOM 973 O O . CYS A 1 126 ? 2.362 10.129 3.519 1.00 78.12 126 CYS A O 1
ATOM 975 N N . VAL A 1 127 ? 2.172 9.514 1.370 1.00 80.06 127 VAL A N 1
ATOM 976 C CA . VAL A 1 127 ? 0.756 9.884 1.276 1.00 80.06 127 VAL A CA 1
ATOM 977 C C . VAL A 1 127 ? -0.066 9.064 2.269 1.00 80.06 127 VAL A C 1
ATOM 979 O O . VAL A 1 127 ? -0.911 9.628 2.963 1.00 80.06 127 VAL A O 1
ATOM 982 N N . ALA A 1 128 ? 0.216 7.768 2.407 1.00 78.31 128 ALA A N 1
ATOM 983 C CA . ALA A 1 128 ? -0.445 6.914 3.380 1.00 78.31 128 ALA A CA 1
ATOM 984 C C . ALA A 1 128 ? -0.133 7.362 4.816 1.00 78.31 128 ALA A C 1
ATOM 986 O O . ALA A 1 128 ? -1.061 7.578 5.587 1.00 78.31 128 ALA A O 1
ATOM 987 N N . PHE A 1 129 ? 1.129 7.602 5.178 1.00 81.75 129 PHE A N 1
ATOM 988 C CA . PHE A 1 129 ? 1.485 8.061 6.527 1.00 81.75 129 PHE A CA 1
ATOM 989 C C . PHE A 1 129 ? 0.912 9.444 6.865 1.00 81.75 129 PHE A C 1
ATOM 991 O O . PHE A 1 129 ? 0.363 9.622 7.953 1.00 81.75 129 PHE A O 1
ATOM 998 N N . CYS A 1 130 ? 0.957 10.398 5.933 1.00 83.12 130 CYS A N 1
ATOM 999 C CA . CYS A 1 130 ? 0.331 11.713 6.080 1.00 83.12 130 CYS A CA 1
ATOM 1000 C C . CYS A 1 130 ? -1.186 11.594 6.247 1.00 83.12 130 CYS A C 1
ATOM 1002 O O . CYS A 1 130 ? -1.762 12.247 7.115 1.00 83.12 130 CYS A O 1
ATOM 1004 N N . ALA A 1 131 ? -1.843 10.742 5.459 1.00 81.81 131 ALA A N 1
ATOM 1005 C CA . ALA A 1 131 ? -3.275 10.517 5.587 1.00 81.81 131 ALA A CA 1
ATOM 1006 C C . ALA A 1 131 ? -3.619 9.784 6.895 1.00 81.81 131 ALA A C 1
ATOM 1008 O O . ALA A 1 131 ? -4.606 10.120 7.542 1.00 81.81 131 ALA A O 1
ATOM 1009 N N . GLY A 1 132 ? -2.786 8.849 7.354 1.00 77.62 132 GLY A N 1
ATOM 1010 C CA . GLY A 1 132 ? -2.890 8.225 8.674 1.00 77.62 132 GLY A CA 1
ATOM 1011 C C . GLY A 1 132 ? -2.766 9.249 9.806 1.00 77.62 132 GLY A C 1
ATOM 1012 O O . GLY A 1 132 ? -3.585 9.255 10.722 1.00 77.62 132 GLY A O 1
ATOM 1013 N N . LEU A 1 133 ? -1.800 10.166 9.718 1.00 82.81 133 LEU A N 1
ATOM 1014 C CA . LEU A 1 133 ? -1.639 11.268 10.669 1.00 82.81 133 LEU A CA 1
ATOM 1015 C C . LEU A 1 133 ? -2.852 12.205 10.655 1.00 82.81 133 LEU A C 1
ATOM 1017 O O . LEU A 1 133 ? -3.376 12.554 11.709 1.00 82.81 133 LEU A O 1
ATOM 1021 N N . TYR A 1 134 ? -3.343 12.558 9.468 1.00 86.25 134 TYR A N 1
ATOM 1022 C CA . TYR A 1 134 ? -4.556 13.355 9.318 1.00 86.25 134 TYR A CA 1
ATOM 1023 C C . TYR A 1 134 ? -5.770 12.663 9.953 1.00 86.25 134 TYR A C 1
ATOM 1025 O O . TYR A 1 134 ? -6.519 13.303 10.684 1.00 86.25 134 TYR A O 1
ATOM 1033 N N . ASN A 1 135 ? -5.924 11.346 9.774 1.00 81.88 135 ASN A N 1
ATOM 1034 C CA . ASN A 1 135 ? -6.967 10.568 10.449 1.00 81.88 135 ASN A CA 1
ATOM 1035 C C . ASN A 1 135 ? -6.882 10.690 11.978 1.00 81.88 135 ASN A C 1
ATOM 1037 O O . ASN A 1 135 ? -7.910 10.874 12.624 1.00 81.88 135 ASN A O 1
ATOM 1041 N N . HIS A 1 136 ? -5.677 10.638 12.555 1.00 82.94 136 HIS A N 1
ATOM 1042 C CA . HIS A 1 136 ? -5.490 10.839 13.995 1.00 82.94 136 HIS A CA 1
ATOM 1043 C C . HIS A 1 136 ? -5.875 12.246 14.454 1.00 82.94 136 HIS A C 1
ATOM 1045 O O . HIS A 1 136 ? -6.507 12.379 15.495 1.00 82.94 136 HIS A O 1
ATOM 1051 N N . LEU A 1 137 ? -5.510 13.280 13.693 1.00 86.56 137 LEU A N 1
ATOM 1052 C CA . LEU A 1 137 ? -5.800 14.675 14.041 1.00 86.56 137 LEU A CA 1
ATOM 1053 C C . LEU A 1 137 ? -7.291 15.012 13.928 1.00 86.56 137 LEU A C 1
ATOM 1055 O O . LEU A 1 137 ? -7.797 15.844 14.673 1.00 86.56 137 LEU A O 1
ATOM 1059 N N . MET A 1 138 ? -7.996 14.370 12.997 1.00 86.44 138 MET A N 1
ATOM 1060 C CA . MET A 1 138 ? -9.400 14.663 12.716 1.00 86.44 138 MET A CA 1
ATOM 1061 C C . MET A 1 138 ? -10.384 13.809 13.516 1.00 86.44 138 MET A C 1
ATOM 1063 O O . MET A 1 138 ? -11.583 14.075 13.445 1.00 86.44 138 MET A O 1
ATOM 1067 N N . LYS A 1 139 ? -9.923 12.789 14.252 1.00 82.06 139 LYS A N 1
ATOM 1068 C CA . LYS A 1 139 ? -10.810 11.832 14.935 1.00 82.06 139 LYS A CA 1
ATOM 1069 C C . LYS A 1 139 ? -11.764 12.510 15.926 1.00 82.06 139 LYS A C 1
ATOM 1071 O O . LYS A 1 139 ? -12.932 12.151 15.974 1.00 82.06 139 LYS A O 1
ATOM 1076 N N . ASP A 1 140 ? -11.292 13.542 16.627 1.00 83.38 140 ASP A N 1
ATOM 1077 C CA . ASP A 1 140 ? -12.075 14.266 17.639 1.00 83.38 140 ASP A CA 1
ATOM 1078 C C . ASP A 1 140 ? -13.058 15.273 17.014 1.00 83.38 140 ASP A C 1
ATOM 1080 O O . ASP A 1 140 ? -13.962 15.770 17.680 1.00 83.38 140 ASP A O 1
ATOM 1084 N N . LEU A 1 141 ? -12.892 15.572 15.721 1.00 83.38 141 LEU A N 1
ATOM 1085 C CA . LEU A 1 141 ? -13.787 16.435 14.947 1.00 83.38 141 LEU A CA 1
ATOM 1086 C C . LEU A 1 141 ? -14.887 15.643 14.235 1.00 83.38 141 LEU A C 1
ATOM 1088 O O . LEU A 1 141 ? -15.783 16.242 13.636 1.00 83.38 141 LEU A O 1
ATOM 1092 N N . GLN A 1 142 ? -14.820 14.309 14.251 1.00 77.44 142 GLN A N 1
ATOM 1093 C CA . GLN A 1 142 ? -15.890 13.498 13.693 1.00 77.44 142 GLN A CA 1
ATOM 1094 C C . GLN A 1 142 ? -17.110 13.612 14.608 1.00 77.44 142 GLN A C 1
ATOM 1096 O O . GLN A 1 142 ? -16.973 13.459 15.824 1.00 77.44 142 GLN A O 1
ATOM 1101 N N . PRO A 1 143 ? -18.305 13.893 14.053 1.00 72.81 143 PRO A N 1
ATOM 1102 C CA . PRO A 1 143 ? -19.510 13.854 14.858 1.00 72.81 143 PRO A CA 1
ATOM 1103 C C . PRO A 1 143 ? -19.594 12.469 15.504 1.00 72.81 143 PRO A C 1
ATOM 1105 O O . PRO A 1 143 ? -19.249 11.479 14.844 1.00 72.81 143 PRO A O 1
ATOM 1108 N N . PRO A 1 144 ? -20.027 12.383 16.775 1.00 67.38 144 PRO A N 1
ATOM 1109 C CA . PRO A 1 144 ? -20.232 11.090 17.397 1.00 67.38 144 PRO A CA 1
ATOM 1110 C C . PRO A 1 144 ? -21.106 10.253 16.459 1.00 67.38 144 PRO A C 1
ATOM 1112 O O . PRO A 1 144 ? -22.013 10.814 15.822 1.00 67.38 144 PRO A O 1
ATOM 1115 N N . PRO A 1 145 ? -20.830 8.940 16.326 1.00 63.88 145 PRO A N 1
ATOM 1116 C CA . PRO A 1 145 ? -21.709 8.077 15.556 1.00 63.88 145 PRO A CA 1
ATOM 1117 C C . PRO A 1 145 ? -23.132 8.344 16.042 1.00 63.88 145 PRO A C 1
ATOM 1119 O O . PRO A 1 145 ? -23.299 8.549 17.251 1.00 63.88 145 PRO A O 1
ATOM 1122 N N . PRO A 1 146 ? -24.128 8.424 15.137 1.00 60.31 146 PRO A N 1
ATOM 1123 C CA . PRO A 1 146 ? -25.503 8.610 15.559 1.00 60.31 146 PRO A CA 1
ATOM 1124 C C . PRO A 1 146 ? -25.749 7.556 16.629 1.00 60.31 146 PRO A C 1
ATOM 1126 O O . PRO A 1 146 ? -25.662 6.357 16.348 1.00 60.31 146 PRO A O 1
ATOM 1129 N N . GLY A 1 147 ? -25.913 8.014 17.876 1.00 56.12 147 GLY A N 1
ATOM 1130 C CA . GLY A 1 147 ? -26.193 7.111 18.980 1.00 56.12 147 GLY A CA 1
ATOM 1131 C C . GLY A 1 147 ? -27.408 6.279 18.588 1.00 56.12 147 GLY A C 1
ATOM 1132 O O . GLY A 1 147 ? -28.167 6.736 17.722 1.00 56.12 147 GLY A O 1
ATOM 1133 N N . PRO A 1 148 ? -27.609 5.081 19.174 1.00 56.16 148 PRO A N 1
ATOM 1134 C CA . PRO A 1 148 ? -28.888 4.397 19.027 1.00 56.16 148 PRO A CA 1
ATOM 1135 C C . PRO A 1 148 ? -29.927 5.466 19.300 1.00 56.16 148 PRO A C 1
ATOM 1137 O O . PRO A 1 148 ? -29.875 6.095 20.363 1.00 56.16 148 PRO A O 1
ATOM 1140 N N . ALA A 1 149 ? -30.682 5.827 1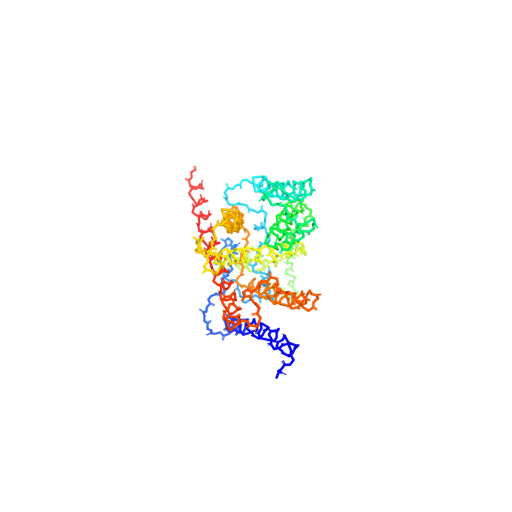8.258 1.00 51.22 149 ALA A N 1
ATOM 1141 C CA . ALA A 1 149 ? -31.485 7.021 18.320 1.00 51.22 149 ALA A CA 1
ATOM 1142 C C . ALA A 1 149 ? -32.284 6.868 19.602 1.00 51.22 149 ALA A C 1
ATOM 1144 O O . ALA A 1 149 ? -32.879 5.817 19.837 1.00 51.22 149 ALA A O 1
ATOM 1145 N N . GLY A 1 150 ? -32.300 7.900 20.436 1.00 46.09 150 GLY A N 1
ATOM 1146 C CA . GLY A 1 150 ? -33.290 8.014 21.493 1.00 46.09 150 GLY A CA 1
ATOM 1147 C C . GLY A 1 150 ? -34.709 8.093 20.919 1.00 46.09 150 GLY A C 1
ATOM 1148 O O . GLY A 1 150 ? -35.560 8.735 21.524 1.00 46.09 150 GLY A O 1
ATOM 1149 N N . GLU A 1 151 ? -34.987 7.457 19.773 1.00 44.28 151 GLU A N 1
ATOM 1150 C CA . GLU A 1 151 ? -36.179 6.666 19.566 1.00 44.28 151 GLU A CA 1
ATOM 1151 C C . GLU A 1 151 ? -36.296 5.739 20.785 1.00 44.28 151 GLU A C 1
ATOM 1153 O O . GLU A 1 151 ? -36.030 4.540 20.782 1.00 44.28 151 GLU A O 1
ATOM 1158 N N . LYS A 1 152 ? -36.795 6.335 21.873 1.00 48.19 152 LYS A N 1
ATOM 1159 C CA . LYS A 1 152 ? -37.982 5.794 22.495 1.00 48.19 152 LYS A CA 1
ATOM 1160 C C . LYS A 1 152 ? -38.858 5.410 21.315 1.00 48.19 152 LYS A C 1
ATOM 1162 O O . LYS A 1 152 ? -39.541 6.266 20.756 1.00 48.19 152 LYS A O 1
ATOM 1167 N N . VAL A 1 153 ? -38.753 4.158 20.883 1.00 46.78 153 VAL A N 1
ATOM 1168 C CA . VAL A 1 153 ? -39.821 3.504 20.162 1.00 46.78 153 VAL A CA 1
ATOM 1169 C C . VAL A 1 153 ? -40.942 3.564 21.183 1.00 46.78 153 VAL A C 1
ATOM 1171 O O . VAL A 1 153 ? -41.087 2.702 22.046 1.00 46.78 153 VAL A O 1
ATOM 1174 N N . PHE A 1 154 ? -41.655 4.690 21.192 1.00 45.06 154 PHE A N 1
ATOM 1175 C CA . PHE A 1 154 ? -43.001 4.718 21.682 1.00 45.06 154 PHE A CA 1
ATOM 1176 C C . PHE A 1 154 ? -43.662 3.745 20.731 1.00 45.06 154 PHE A C 1
ATOM 1178 O O . PHE A 1 154 ? -43.965 4.087 19.590 1.00 45.06 154 PHE A O 1
ATOM 1185 N N . ILE A 1 155 ? -43.771 2.492 21.171 1.00 49.03 155 ILE A N 1
ATOM 1186 C CA . ILE A 1 155 ? -44.759 1.585 20.629 1.00 49.03 155 ILE A CA 1
ATOM 1187 C C . ILE A 1 155 ? -46.063 2.294 20.962 1.00 49.03 155 ILE A C 1
ATOM 1189 O O . ILE A 1 155 ? -46.631 2.134 22.041 1.00 49.03 155 ILE A O 1
ATOM 1193 N N . GLN A 1 156 ? -46.460 3.210 20.085 1.00 45.84 156 GLN A N 1
ATOM 1194 C CA . GLN A 1 156 ? -47.773 3.787 20.107 1.00 45.84 156 GLN A CA 1
ATOM 1195 C C . GLN A 1 156 ? -48.648 2.619 19.685 1.00 45.84 156 GLN A C 1
ATOM 1197 O O . GLN A 1 156 ? -48.766 2.283 18.508 1.00 45.84 156 GLN A O 1
ATOM 1202 N N . HIS A 1 157 ? -49.125 1.884 20.686 1.00 47.06 157 HIS A N 1
ATOM 1203 C CA . HIS A 1 157 ? -50.169 0.903 20.501 1.00 47.06 157 HIS A CA 1
ATOM 1204 C C . HIS A 1 157 ? -51.412 1.684 20.073 1.00 47.06 157 HIS A C 1
ATOM 1206 O O . HIS A 1 157 ? -52.273 1.985 20.890 1.00 47.06 157 HIS A O 1
ATOM 1212 N N . ASP A 1 158 ? -51.525 1.984 18.779 1.00 46.69 158 ASP A N 1
ATOM 1213 C CA . ASP A 1 158 ? -52.779 2.382 18.133 1.00 46.69 158 ASP A CA 1
ATOM 1214 C C . ASP A 1 158 ? -53.679 1.138 17.967 1.00 46.69 158 ASP A C 1
ATOM 1216 O O . ASP A 1 158 ? -54.265 0.876 16.916 1.00 46.69 158 ASP A O 1
ATOM 1220 N N . GLY A 1 159 ? -53.744 0.310 19.012 1.00 50.84 159 GLY A N 1
ATOM 1221 C CA . GLY A 1 159 ? -54.747 -0.728 19.145 1.00 50.84 159 GLY A CA 1
ATOM 1222 C C . GLY A 1 159 ? -56.030 -0.089 19.674 1.00 50.84 159 GLY A C 1
ATOM 1223 O O . GLY A 1 159 ? -55.947 0.795 20.529 1.00 50.84 159 GLY A O 1
ATOM 1224 N N . PRO A 1 160 ? -57.215 -0.506 19.200 1.00 47.09 160 PRO A N 1
ATOM 1225 C CA . PRO A 1 160 ? -58.466 -0.069 19.801 1.00 47.09 160 PRO A CA 1
ATOM 1226 C C . PRO A 1 160 ? -58.402 -0.344 21.304 1.00 47.09 160 PRO A C 1
ATOM 1228 O O . PRO A 1 160 ? -58.059 -1.455 21.713 1.00 47.09 160 PRO A O 1
ATOM 1231 N N . THR A 1 161 ? -58.699 0.670 22.115 1.00 50.25 161 THR A N 1
ATOM 1232 C CA . THR A 1 161 ? -58.910 0.527 23.554 1.00 50.25 161 THR A CA 1
ATOM 1233 C C . THR A 1 161 ? -60.011 -0.504 23.762 1.00 50.25 161 THR A C 1
ATOM 1235 O O . THR A 1 161 ? -61.196 -0.204 23.650 1.00 50.25 161 THR A O 1
ATOM 1238 N N . ILE A 1 162 ? -59.617 -1.756 23.993 1.00 56.12 162 ILE A N 1
ATOM 1239 C CA . ILE A 1 162 ? -60.512 -2.764 24.539 1.00 56.12 162 ILE A CA 1
ATOM 1240 C C . ILE A 1 162 ? -60.580 -2.445 26.025 1.00 56.12 162 ILE A C 1
ATOM 1242 O O . ILE A 1 162 ? -59.676 -2.780 26.791 1.00 56.12 162 ILE A O 1
ATOM 1246 N N . ASP A 1 163 ? -61.630 -1.719 26.396 1.00 51.34 163 ASP A N 1
ATOM 1247 C CA . ASP A 1 163 ? -61.987 -1.444 27.780 1.00 51.34 163 ASP A CA 1
ATOM 1248 C C . ASP A 1 163 ? -61.995 -2.763 28.570 1.00 51.34 163 ASP A C 1
ATOM 1250 O O . ASP A 1 163 ? -62.810 -3.650 28.310 1.00 51.34 163 ASP A O 1
ATOM 1254 N N . GLY A 1 164 ? -61.076 -2.906 29.530 1.00 54.62 164 GLY A N 1
ATOM 1255 C CA . GLY A 1 164 ? -61.183 -3.928 30.576 1.00 54.62 164 GLY A CA 1
ATOM 1256 C C . GLY A 1 164 ? -60.012 -4.889 30.776 1.00 54.62 164 GLY A C 1
ATOM 1257 O O . GLY A 1 164 ? -60.131 -5.761 31.633 1.00 54.62 164 GLY A O 1
ATOM 1258 N N . ILE A 1 165 ? -58.885 -4.758 30.069 1.00 53.53 165 ILE A N 1
ATOM 1259 C CA . ILE A 1 165 ? -57.675 -5.529 30.406 1.00 53.53 165 ILE A CA 1
ATOM 1260 C C . ILE A 1 165 ? -56.679 -4.603 31.099 1.00 53.53 165 ILE A C 1
ATOM 1262 O O . ILE A 1 165 ? -56.054 -3.757 30.464 1.00 53.53 165 ILE A O 1
ATOM 1266 N N . GLU A 1 166 ? -56.540 -4.768 32.415 1.00 48.00 166 GLU A N 1
ATOM 1267 C CA . GLU A 1 166 ? -55.439 -4.194 33.185 1.00 48.00 166 GLU A CA 1
ATOM 1268 C C . GLU A 1 166 ? -54.115 -4.672 32.573 1.00 48.00 166 GLU A C 1
ATOM 1270 O O . GLU A 1 166 ? -53.694 -5.817 32.745 1.00 48.00 166 GLU A O 1
ATOM 1275 N N . THR A 1 167 ? -53.452 -3.796 31.820 1.00 48.59 167 THR A N 1
ATOM 1276 C CA . THR A 1 167 ? -52.076 -4.004 31.376 1.00 48.59 167 THR A CA 1
ATOM 1277 C C . THR A 1 167 ? -51.176 -3.907 32.600 1.00 48.59 167 THR A C 1
ATOM 1279 O O . THR A 1 167 ? -50.687 -2.832 32.952 1.00 48.59 167 THR A O 1
ATOM 1282 N N . GLY A 1 168 ? -50.980 -5.033 33.284 1.00 50.50 168 GLY A N 1
ATOM 1283 C CA . GLY A 1 168 ? -49.889 -5.177 34.232 1.00 50.50 168 GLY A CA 1
ATOM 1284 C C . GLY A 1 168 ? -48.591 -4.839 33.507 1.00 50.50 168 GLY A C 1
ATOM 1285 O O . GLY A 1 168 ? -48.264 -5.463 32.498 1.00 50.50 168 GLY A O 1
ATOM 1286 N N . ALA A 1 169 ? -47.879 -3.824 33.994 1.00 50.47 169 ALA A N 1
ATOM 1287 C CA . ALA A 1 169 ? -46.542 -3.468 33.541 1.00 50.47 169 ALA A CA 1
ATOM 1288 C C . ALA A 1 169 ? -45.564 -4.588 33.937 1.00 50.47 169 ALA A C 1
ATOM 1290 O O . ALA A 1 169 ? -44.802 -4.468 34.894 1.00 50.47 169 ALA A O 1
ATOM 1291 N N . GLY A 1 170 ? -45.648 -5.725 33.251 1.00 57.97 170 GLY A N 1
ATOM 1292 C CA . GLY A 1 170 ? -44.636 -6.764 33.308 1.00 57.97 170 GLY A CA 1
ATOM 1293 C C . GLY A 1 170 ? -43.385 -6.281 32.573 1.00 57.97 170 GLY A C 1
ATOM 1294 O O . GLY A 1 170 ? -43.516 -5.566 31.574 1.00 57.97 170 GLY A O 1
ATOM 1295 N N . PRO A 1 171 ? -42.178 -6.625 33.050 1.00 50.53 171 PRO A N 1
ATOM 1296 C CA . PRO A 1 171 ? -40.955 -6.347 32.314 1.00 50.53 171 PRO A CA 1
ATOM 1297 C C . PRO A 1 171 ? -41.073 -6.982 30.928 1.00 50.53 171 PRO A C 1
ATOM 1299 O O . PRO A 1 171 ? -41.226 -8.193 30.797 1.00 50.53 171 PRO A O 1
ATOM 1302 N N . VAL A 1 172 ? -41.069 -6.145 29.893 1.00 62.91 172 VAL A N 1
ATOM 1303 C CA . VAL A 1 172 ? -40.934 -6.613 28.517 1.00 62.91 172 VAL A CA 1
ATOM 1304 C C . VAL A 1 172 ? -39.499 -7.096 28.394 1.00 62.91 172 VAL A C 1
ATOM 1306 O O . VAL A 1 172 ? -38.574 -6.291 28.519 1.00 62.91 172 VAL A O 1
ATOM 1309 N N . ASP A 1 173 ? -39.318 -8.401 28.203 1.00 62.06 173 ASP A N 1
ATOM 1310 C CA . ASP A 1 173 ? -38.014 -8.971 27.892 1.00 62.06 173 ASP A CA 1
ATOM 1311 C C . ASP A 1 173 ? -37.516 -8.310 26.605 1.00 62.06 173 ASP A C 1
ATOM 1313 O O . ASP A 1 173 ? -38.033 -8.549 25.510 1.00 62.06 173 ASP A O 1
ATOM 1317 N N . LEU A 1 174 ? -36.548 -7.403 26.751 1.00 60.06 174 LEU A N 1
ATOM 1318 C CA . LEU A 1 174 ? -35.843 -6.852 25.607 1.00 60.06 174 LEU A CA 1
ATOM 1319 C C . LEU A 1 174 ? -35.214 -8.027 24.852 1.00 60.06 174 LEU A C 1
ATOM 1321 O O . LEU A 1 174 ? -34.700 -8.950 25.495 1.00 60.06 174 LEU A O 1
ATOM 1325 N N . PRO A 1 175 ? -35.244 -8.011 23.509 1.00 56.69 175 PRO A N 1
ATOM 1326 C CA . PRO A 1 175 ? -34.584 -9.046 22.736 1.00 56.69 175 PRO A CA 1
ATOM 1327 C C . PRO A 1 175 ? -33.121 -9.159 23.196 1.00 56.69 175 PRO A C 1
ATOM 1329 O O . PRO A 1 175 ? -32.517 -8.139 23.561 1.00 56.69 175 PRO A O 1
ATOM 1332 N N . PRO A 1 176 ? -32.564 -10.383 23.248 1.00 63.34 176 PRO A N 1
ATOM 1333 C CA . PRO A 1 176 ? -31.206 -10.612 23.721 1.00 63.34 176 PRO A CA 1
ATOM 1334 C C . PRO A 1 176 ? -30.235 -9.647 23.033 1.00 63.34 176 PRO A C 1
ATOM 1336 O O . PRO A 1 176 ? -30.390 -9.330 21.857 1.00 63.34 176 PRO A O 1
ATOM 1339 N N . ALA A 1 177 ? -29.236 -9.156 23.772 1.00 59.00 177 ALA A N 1
ATOM 1340 C CA . ALA A 1 177 ? -28.325 -8.098 23.317 1.00 59.00 177 ALA A CA 1
ATOM 1341 C C . ALA A 1 177 ? -27.658 -8.375 21.948 1.00 59.00 177 ALA A C 1
ATOM 1343 O O . ALA A 1 177 ? -27.280 -7.432 21.252 1.00 59.00 177 ALA A O 1
ATOM 1344 N N . GLU A 1 178 ? -27.565 -9.644 21.538 1.00 55.94 178 GLU A N 1
ATOM 1345 C CA . GLU A 1 178 ? -27.136 -10.052 20.194 1.00 55.94 178 GLU A CA 1
ATOM 1346 C C . GLU A 1 178 ? -28.017 -9.471 19.072 1.00 55.94 178 GLU A C 1
ATOM 1348 O O . GLU A 1 178 ? -27.486 -8.991 18.067 1.00 55.94 178 GLU A O 1
ATOM 1353 N N . ASP A 1 179 ? -29.338 -9.414 19.255 1.00 52.94 179 ASP A N 1
ATOM 1354 C CA . ASP A 1 179 ? -30.272 -8.863 18.265 1.00 52.94 179 ASP A CA 1
ATOM 1355 C C . ASP A 1 179 ? -30.196 -7.329 18.207 1.00 52.94 179 ASP A C 1
ATOM 1357 O O . ASP A 1 179 ? -30.300 -6.727 17.137 1.00 52.94 179 ASP A O 1
ATOM 1361 N N . ALA A 1 180 ? -29.933 -6.674 19.343 1.00 54.06 180 ALA A N 1
ATOM 1362 C CA . ALA A 1 180 ? -29.759 -5.222 19.401 1.00 54.06 180 ALA A CA 1
ATOM 1363 C C . ALA A 1 180 ? -28.488 -4.760 18.659 1.00 54.06 180 ALA A C 1
ATOM 1365 O O . ALA A 1 180 ? -28.482 -3.705 18.017 1.00 54.06 180 ALA A O 1
ATOM 1366 N N . GLN A 1 181 ? -27.421 -5.565 18.683 1.00 54.38 181 GLN A N 1
ATOM 1367 C CA . GLN A 1 181 ? -26.170 -5.267 17.982 1.00 54.38 181 GLN A CA 1
ATOM 1368 C C . GLN A 1 181 ? -26.300 -5.423 16.455 1.00 54.38 181 GLN A C 1
ATOM 1370 O O . GLN A 1 181 ? -25.645 -4.698 15.697 1.00 54.38 181 GLN A O 1
ATOM 1375 N N . ALA A 1 182 ? -27.203 -6.290 15.981 1.00 57.16 182 ALA A N 1
ATOM 1376 C CA . ALA A 1 182 ? -27.512 -6.435 14.558 1.00 57.16 182 ALA A CA 1
ATOM 1377 C C . ALA A 1 182 ? -28.090 -5.144 13.937 1.00 57.16 182 ALA A C 1
ATOM 1379 O O . ALA A 1 182 ? -27.885 -4.886 12.745 1.00 57.16 182 ALA A O 1
ATOM 1380 N N . CYS A 1 183 ? -28.735 -4.299 14.749 1.00 55.69 183 CYS A N 1
ATOM 1381 C CA . CYS A 1 183 ? -29.349 -3.038 14.333 1.00 55.69 183 CYS A CA 1
ATOM 1382 C C . CYS A 1 183 ? -28.423 -1.811 14.406 1.00 55.69 183 CYS A C 1
ATOM 1384 O O . CYS A 1 183 ? -28.849 -0.723 14.013 1.00 55.69 183 CYS A O 1
ATOM 1386 N N . ALA A 1 184 ? -27.168 -1.948 14.857 1.00 61.75 184 ALA A N 1
ATOM 1387 C CA . ALA A 1 184 ? -26.253 -0.810 14.911 1.00 61.75 184 ALA A CA 1
ATOM 1388 C C . ALA A 1 184 ? -26.052 -0.198 13.503 1.00 61.75 184 ALA A C 1
ATOM 1390 O O . ALA A 1 184 ? -25.783 -0.939 12.536 1.00 61.75 184 ALA A O 1
ATOM 1391 N N . PRO A 1 185 ? -26.180 1.139 13.360 1.00 67.81 185 PRO A N 1
ATOM 1392 C CA . PRO A 1 185 ? -26.003 1.800 12.076 1.00 67.81 185 PRO A CA 1
ATOM 1393 C C . PRO A 1 185 ? -24.608 1.488 11.519 1.00 67.81 185 PRO A C 1
ATOM 1395 O O . PRO A 1 185 ? -23.650 1.332 12.280 1.00 67.81 185 PRO A O 1
ATOM 1398 N N . PRO A 1 186 ? -24.469 1.339 10.189 1.00 70.06 186 PRO A N 1
ATOM 1399 C CA . PRO A 1 186 ? -23.171 1.074 9.590 1.00 70.06 186 PRO A CA 1
ATOM 1400 C C . PRO A 1 186 ? -22.189 2.206 9.930 1.00 70.06 186 PRO A C 1
ATOM 1402 O O . PRO A 1 186 ? -22.607 3.364 10.031 1.00 70.06 186 PRO A O 1
ATOM 1405 N N . PRO A 1 187 ? -20.889 1.896 10.070 1.00 75.50 187 PRO A N 1
ATOM 1406 C CA . PRO A 1 187 ? -19.888 2.914 10.342 1.00 75.50 187 PRO A CA 1
ATOM 1407 C C . PRO A 1 187 ? -19.896 3.980 9.240 1.00 75.50 187 PRO A C 1
ATOM 1409 O O . PRO A 1 187 ? -19.928 3.668 8.044 1.00 75.50 187 PRO A O 1
ATOM 1412 N N . VAL A 1 188 ? -19.864 5.250 9.642 1.00 84.00 188 VAL A N 1
ATOM 1413 C CA . VAL A 1 188 ? -19.806 6.381 8.713 1.00 84.00 188 VAL A CA 1
ATOM 1414 C C . VAL A 1 188 ? -18.347 6.655 8.376 1.00 84.00 188 VAL A C 1
ATOM 1416 O O . VAL A 1 188 ? -17.566 7.071 9.222 1.00 84.00 188 VAL A O 1
ATOM 1419 N N . TRP A 1 189 ? -17.984 6.423 7.118 1.00 87.06 189 TRP A N 1
ATOM 1420 C CA . TRP A 1 189 ? -16.631 6.648 6.620 1.00 87.06 189 TRP A CA 1
ATOM 1421 C C . TRP A 1 189 ? -16.485 8.036 6.002 1.00 87.06 189 TRP A C 1
ATOM 1423 O O . TRP A 1 189 ? -17.144 8.346 5.001 1.00 87.06 189 TRP A O 1
ATOM 1433 N N . ALA A 1 190 ? -15.543 8.825 6.511 1.00 88.81 190 ALA A N 1
ATOM 1434 C CA . ALA A 1 190 ? -15.111 10.049 5.857 1.00 88.81 190 ALA A CA 1
ATOM 1435 C C . ALA A 1 190 ? -14.364 9.742 4.545 1.00 88.81 190 ALA A C 1
ATOM 1437 O O . ALA A 1 190 ? -13.721 8.701 4.389 1.00 88.81 190 ALA A O 1
ATOM 1438 N N . TRP A 1 191 ? -14.422 10.658 3.575 1.00 86.94 191 TRP A N 1
ATOM 1439 C CA . TRP A 1 191 ? -13.790 10.452 2.265 1.00 86.94 191 TRP A CA 1
ATOM 1440 C C . TRP A 1 191 ? -12.267 10.254 2.371 1.00 86.94 191 TRP A C 1
ATOM 1442 O O . TRP A 1 191 ? -11.707 9.429 1.653 1.00 86.94 191 TRP A O 1
ATOM 1452 N N . TYR A 1 192 ? -11.607 10.948 3.303 1.00 85.12 192 TYR A N 1
ATOM 1453 C CA . TYR A 1 192 ? -10.162 10.849 3.515 1.00 85.12 192 TYR A CA 1
ATOM 1454 C C . TYR A 1 192 ? -9.749 9.529 4.185 1.00 85.12 192 TYR A C 1
ATOM 1456 O O . TYR A 1 192 ? -8.683 9.004 3.877 1.00 85.12 192 TYR A O 1
ATOM 1464 N N . GLN A 1 193 ? -10.605 8.943 5.034 1.00 88.88 193 GLN A N 1
ATOM 1465 C CA . GLN A 1 193 ? -10.404 7.598 5.594 1.00 88.88 193 GLN A CA 1
ATOM 1466 C C . GLN A 1 193 ? -10.432 6.545 4.483 1.00 88.88 193 GLN A C 1
ATOM 1468 O O . GLN A 1 193 ? -9.559 5.680 4.422 1.00 88.88 193 GLN A O 1
ATOM 1473 N N . LYS A 1 194 ? -11.405 6.657 3.566 1.00 89.88 194 LYS A N 1
ATOM 1474 C CA . LYS A 1 194 ? -11.498 5.791 2.380 1.00 89.88 194 LYS A CA 1
ATOM 1475 C C . LYS A 1 194 ? -10.280 5.960 1.476 1.00 89.88 194 LYS A C 1
ATOM 1477 O O . LYS A 1 194 ? -9.719 4.973 1.021 1.00 89.88 194 LYS A O 1
ATOM 1482 N N . ALA A 1 195 ? -9.845 7.195 1.228 1.00 88.31 195 ALA A N 1
ATOM 1483 C CA . ALA A 1 195 ? -8.649 7.446 0.428 1.00 88.31 195 ALA A CA 1
ATOM 1484 C C . ALA A 1 195 ? -7.403 6.819 1.072 1.00 88.31 195 ALA A C 1
ATOM 1486 O O . ALA A 1 195 ? -6.677 6.091 0.399 1.00 88.31 195 ALA A O 1
ATOM 1487 N N . PHE A 1 196 ? -7.203 7.031 2.378 1.00 89.06 196 PHE A N 1
ATOM 1488 C CA . PHE A 1 196 ? -6.087 6.462 3.132 1.00 89.06 196 PHE A CA 1
ATOM 1489 C C . PHE A 1 196 ? -6.010 4.943 2.985 1.00 89.06 196 PHE A C 1
ATOM 1491 O O . PHE A 1 196 ? -4.981 4.438 2.557 1.00 89.06 196 PHE A O 1
ATOM 1498 N N . ILE A 1 197 ? -7.084 4.216 3.302 1.00 91.06 197 ILE A N 1
ATOM 1499 C CA . ILE A 1 197 ? -7.049 2.749 3.306 1.00 91.06 197 ILE A CA 1
ATOM 1500 C C . ILE A 1 197 ? -6.862 2.164 1.901 1.00 91.06 197 ILE A C 1
ATOM 1502 O O . ILE A 1 197 ? -6.124 1.194 1.749 1.00 91.06 197 ILE A O 1
ATOM 1506 N N . LEU A 1 198 ? -7.456 2.767 0.863 1.00 91.25 198 LEU A N 1
ATOM 1507 C CA . LEU A 1 198 ? -7.243 2.320 -0.519 1.00 91.25 198 LEU A CA 1
ATOM 1508 C C . LEU A 1 198 ? -5.788 2.519 -0.943 1.00 91.25 198 LEU A C 1
ATOM 1510 O O . LEU A 1 198 ? -5.178 1.599 -1.480 1.00 91.25 198 LEU A O 1
ATOM 1514 N N . ILE A 1 199 ? -5.228 3.699 -0.669 1.00 89.75 199 ILE A N 1
ATOM 1515 C CA . ILE A 1 199 ? -3.832 4.021 -0.976 1.00 89.75 199 ILE A CA 1
ATOM 1516 C C . ILE A 1 199 ? -2.904 3.084 -0.197 1.00 89.75 199 ILE A C 1
ATOM 1518 O O . ILE A 1 199 ? -2.044 2.439 -0.791 1.00 89.75 199 ILE A O 1
ATOM 1522 N N . TRP A 1 200 ? -3.124 2.940 1.110 1.00 90.88 200 TRP A N 1
ATOM 1523 C CA . TRP A 1 200 ? -2.313 2.106 1.994 1.00 90.88 200 TRP A CA 1
ATOM 1524 C C . TRP A 1 200 ? -2.312 0.635 1.565 1.00 90.88 200 TRP A C 1
ATOM 1526 O O . TRP A 1 200 ? -1.240 0.046 1.468 1.00 90.88 200 TRP A O 1
ATOM 1536 N N . VAL A 1 201 ? -3.468 0.049 1.218 1.00 92.94 201 VAL A N 1
ATOM 1537 C CA . VAL A 1 201 ? -3.530 -1.342 0.725 1.00 92.94 201 VAL A CA 1
ATOM 1538 C C . VAL A 1 201 ? -2.796 -1.503 -0.606 1.00 92.94 201 VAL A C 1
ATOM 1540 O O . VAL A 1 201 ? -2.092 -2.501 -0.786 1.00 92.94 201 VAL A O 1
ATOM 1543 N N . VAL A 1 202 ? -2.929 -0.538 -1.523 1.00 92.62 202 VAL A N 1
ATOM 1544 C CA . VAL A 1 202 ? -2.186 -0.540 -2.792 1.00 92.62 202 VAL A CA 1
ATOM 1545 C C . VAL A 1 202 ? -0.688 -0.575 -2.520 1.00 92.62 202 VAL A C 1
ATOM 1547 O O . VAL A 1 202 ? -0.020 -1.482 -3.004 1.00 92.62 202 VAL A O 1
ATOM 1550 N N . ILE A 1 203 ? -0.182 0.339 -1.690 1.00 91.94 203 ILE A N 1
ATOM 1551 C CA . ILE A 1 203 ? 1.253 0.469 -1.402 1.00 91.94 203 ILE A CA 1
ATOM 1552 C C . ILE A 1 203 ? 1.792 -0.748 -0.666 1.00 91.94 203 ILE A C 1
ATOM 1554 O O . ILE A 1 203 ? 2.835 -1.276 -1.037 1.00 91.94 203 ILE A O 1
ATOM 1558 N N . LEU A 1 204 ? 1.087 -1.205 0.368 1.00 93.44 204 LEU A N 1
ATOM 1559 C CA . LEU A 1 204 ? 1.462 -2.385 1.137 1.00 93.44 204 LEU A CA 1
ATOM 1560 C C . LEU A 1 204 ? 1.591 -3.613 0.227 1.00 93.44 204 LEU A C 1
ATOM 1562 O O . LEU A 1 204 ? 2.550 -4.378 0.326 1.00 93.44 204 LEU A O 1
ATOM 1566 N N . THR A 1 205 ? 0.629 -3.793 -0.678 1.00 94.38 205 THR A N 1
ATOM 1567 C CA . THR A 1 205 ? 0.617 -4.931 -1.598 1.00 94.38 205 THR A CA 1
ATOM 1568 C C . THR A 1 205 ? 1.689 -4.788 -2.674 1.00 94.38 205 THR A C 1
ATOM 1570 O O . THR A 1 205 ? 2.428 -5.739 -2.930 1.00 94.38 205 THR A O 1
ATOM 1573 N N . SER A 1 206 ? 1.824 -3.604 -3.276 1.00 91.94 206 SER A N 1
ATOM 1574 C CA . SER A 1 206 ? 2.814 -3.353 -4.322 1.00 91.94 206 SER A CA 1
ATOM 1575 C C . SER A 1 206 ? 4.244 -3.375 -3.794 1.00 91.94 206 SER A C 1
ATOM 1577 O O . SER A 1 206 ? 5.130 -3.790 -4.526 1.00 91.94 206 SER A O 1
ATOM 1579 N N . SER A 1 207 ? 4.487 -2.960 -2.546 1.00 91.44 207 SER A N 1
ATOM 1580 C CA . SER A 1 207 ? 5.830 -2.945 -1.951 1.00 91.44 207 SER A CA 1
ATOM 1581 C C . SER A 1 207 ? 6.404 -4.349 -1.829 1.00 91.44 207 SER A C 1
ATOM 1583 O O . SER A 1 207 ? 7.521 -4.584 -2.278 1.00 91.44 207 SER A O 1
ATOM 1585 N N . LEU A 1 208 ? 5.623 -5.297 -1.301 1.00 93.88 208 LEU A N 1
ATOM 1586 C CA . LEU A 1 208 ? 6.052 -6.691 -1.202 1.00 93.88 208 LEU A CA 1
ATOM 1587 C C . LEU A 1 208 ? 6.237 -7.326 -2.584 1.00 93.88 208 LEU A C 1
ATOM 1589 O O . LEU A 1 208 ? 7.219 -8.026 -2.809 1.00 93.88 208 LEU A O 1
ATOM 1593 N N . MET A 1 209 ? 5.310 -7.075 -3.514 1.00 94.00 209 MET A N 1
ATOM 1594 C CA . MET A 1 209 ? 5.444 -7.577 -4.882 1.00 94.00 209 MET A CA 1
ATOM 1595 C C . MET A 1 209 ? 6.712 -7.038 -5.550 1.00 94.00 209 MET A C 1
ATOM 1597 O O . MET A 1 209 ? 7.451 -7.822 -6.139 1.00 94.00 209 MET A O 1
ATOM 1601 N N . LEU A 1 210 ? 6.977 -5.732 -5.439 1.00 89.25 210 LEU A N 1
ATOM 1602 C CA . LEU A 1 210 ? 8.159 -5.102 -6.023 1.00 89.25 210 LEU A CA 1
ATOM 1603 C C . LEU A 1 210 ? 9.438 -5.634 -5.395 1.00 89.25 210 LEU A C 1
ATOM 1605 O O . LEU A 1 210 ? 10.370 -5.917 -6.131 1.00 89.25 210 LEU A O 1
ATOM 1609 N N . ASP A 1 211 ? 9.475 -5.811 -4.076 1.00 90.62 211 ASP A N 1
ATOM 1610 C CA . ASP A 1 211 ? 10.620 -6.406 -3.389 1.00 90.62 211 ASP A CA 1
ATOM 1611 C C . ASP A 1 211 ? 10.921 -7.803 -3.956 1.00 90.62 211 ASP A C 1
ATOM 1613 O O . ASP A 1 211 ? 12.013 -8.048 -4.464 1.00 90.62 211 ASP A O 1
ATOM 1617 N N . VAL A 1 212 ? 9.916 -8.684 -4.018 1.00 92.00 212 VAL A N 1
ATOM 1618 C CA . VAL A 1 212 ? 10.071 -10.028 -4.600 1.00 92.00 212 VAL A CA 1
ATOM 1619 C C . VAL A 1 212 ? 10.483 -9.968 -6.070 1.00 92.00 212 VAL A C 1
ATOM 1621 O O . VAL A 1 212 ? 11.373 -10.708 -6.479 1.00 92.00 212 VAL A O 1
ATOM 1624 N N . PHE A 1 213 ? 9.866 -9.102 -6.874 1.00 88.69 213 PHE A N 1
ATOM 1625 C CA . PHE A 1 213 ? 10.185 -8.974 -8.294 1.00 88.69 213 PHE A CA 1
ATOM 1626 C C . PHE A 1 213 ? 11.617 -8.473 -8.507 1.00 88.69 213 PHE A C 1
ATOM 1628 O O . PHE A 1 213 ? 12.344 -9.032 -9.326 1.00 88.69 213 PHE A O 1
ATOM 1635 N N . TYR A 1 214 ? 12.055 -7.475 -7.739 1.00 83.75 214 TYR A N 1
ATOM 1636 C CA . TYR A 1 214 ? 13.425 -6.983 -7.805 1.00 83.75 214 TYR A CA 1
ATOM 1637 C C . TYR A 1 214 ? 14.417 -8.076 -7.430 1.00 83.75 214 TYR A C 1
ATOM 1639 O O . TYR A 1 214 ? 15.332 -8.329 -8.202 1.00 83.75 214 TYR A O 1
ATOM 1647 N N . TRP A 1 215 ? 14.216 -8.769 -6.310 1.00 86.06 215 TRP A N 1
ATOM 1648 C CA . TRP A 1 215 ? 15.127 -9.828 -5.871 1.00 86.06 215 TRP A CA 1
ATOM 1649 C C . TRP A 1 215 ? 15.152 -11.049 -6.785 1.00 86.06 215 TRP A C 1
ATOM 1651 O O . TRP A 1 215 ? 16.204 -11.654 -6.957 1.00 86.06 215 TRP A O 1
ATOM 1661 N N . ALA A 1 216 ? 14.003 -11.444 -7.333 1.00 86.50 216 ALA A N 1
ATOM 1662 C CA . ALA A 1 216 ? 13.881 -12.692 -8.080 1.00 86.50 216 ALA A CA 1
ATOM 1663 C C . ALA A 1 216 ? 14.107 -12.537 -9.589 1.00 86.50 216 ALA A C 1
ATOM 1665 O O . ALA A 1 216 ? 14.425 -13.525 -10.246 1.00 86.50 216 ALA A O 1
ATOM 1666 N N . VAL A 1 217 ? 13.877 -11.343 -10.147 1.00 82.94 217 VAL A N 1
ATOM 1667 C CA . VAL A 1 217 ? 13.866 -11.122 -11.604 1.00 82.94 217 VAL A CA 1
ATOM 1668 C C . VAL A 1 217 ? 14.904 -10.099 -12.045 1.00 82.94 217 VAL A C 1
ATOM 1670 O O . VAL A 1 217 ? 15.507 -10.285 -13.097 1.00 82.94 217 VAL A O 1
ATOM 1673 N N . ILE A 1 218 ? 15.089 -9.015 -11.287 1.00 79.75 218 ILE A N 1
ATOM 1674 C CA . ILE A 1 218 ? 15.975 -7.913 -11.695 1.00 79.75 218 ILE A CA 1
ATOM 1675 C C . ILE A 1 218 ? 17.386 -8.099 -11.136 1.00 79.75 218 ILE A C 1
ATOM 1677 O O . ILE A 1 218 ? 18.350 -7.840 -11.843 1.00 79.75 218 ILE A O 1
ATOM 1681 N N . TYR A 1 219 ? 17.507 -8.525 -9.881 1.00 78.75 219 TYR A N 1
ATOM 1682 C CA . TYR A 1 219 ? 18.785 -8.665 -9.201 1.00 78.75 219 TYR A CA 1
ATOM 1683 C C . TYR A 1 219 ? 19.556 -9.854 -9.773 1.00 78.75 219 TYR A C 1
ATOM 1685 O O . TYR A 1 219 ? 19.175 -11.009 -9.582 1.00 78.75 219 TYR A O 1
ATOM 1693 N N . ASP A 1 220 ? 20.660 -9.570 -10.457 1.00 71.88 220 ASP A N 1
ATOM 1694 C CA . ASP A 1 220 ? 21.477 -10.573 -11.143 1.00 71.88 220 ASP A CA 1
ATOM 1695 C C . ASP A 1 220 ? 22.564 -11.196 -10.243 1.00 71.88 220 ASP A C 1
ATOM 1697 O O . ASP A 1 220 ? 23.403 -11.969 -10.704 1.00 71.88 220 ASP A O 1
ATOM 1701 N N . GLY A 1 221 ? 22.575 -10.868 -8.945 1.00 64.69 221 GLY A N 1
ATOM 1702 C CA . GLY A 1 221 ? 23.584 -11.359 -8.004 1.00 64.69 221 GLY A CA 1
ATOM 1703 C C . GLY A 1 221 ? 24.988 -10.786 -8.228 1.00 64.69 221 GLY A C 1
ATOM 1704 O O . GLY A 1 221 ? 25.950 -11.333 -7.687 1.00 64.69 221 GLY A O 1
ATOM 1705 N N . GLY A 1 222 ? 25.125 -9.709 -9.007 1.00 57.75 222 GLY A N 1
ATOM 1706 C CA . GLY A 1 222 ? 26.407 -9.138 -9.415 1.00 57.75 222 GLY A CA 1
ATOM 1707 C C . GLY A 1 222 ? 27.099 -9.935 -10.524 1.00 57.75 222 GLY A C 1
ATOM 1708 O O . GLY A 1 222 ? 28.323 -9.852 -10.647 1.00 57.75 222 GLY A O 1
ATOM 1709 N N . ALA A 1 223 ? 26.350 -10.737 -11.289 1.00 49.66 223 ALA A N 1
ATOM 1710 C CA . ALA A 1 223 ? 26.898 -11.683 -12.259 1.00 49.66 223 ALA A CA 1
ATOM 1711 C C . ALA A 1 223 ? 27.572 -11.019 -13.472 1.00 49.66 223 ALA A C 1
ATOM 1713 O O . ALA A 1 223 ? 28.383 -11.674 -14.127 1.00 49.66 223 ALA A O 1
ATOM 1714 N N . GLU A 1 224 ? 27.312 -9.736 -13.748 1.00 48.69 224 GLU A N 1
ATOM 1715 C CA . GLU A 1 224 ? 27.855 -9.081 -14.942 1.00 48.69 224 GLU A CA 1
ATOM 1716 C C . GLU A 1 224 ? 28.360 -7.639 -14.743 1.00 48.69 224 GLU A C 1
ATOM 1718 O O . GLU A 1 224 ? 28.231 -6.820 -15.641 1.00 48.69 224 GLU A O 1
ATOM 1723 N N . TYR A 1 225 ? 29.007 -7.286 -13.621 1.00 46.06 225 TYR A N 1
ATOM 1724 C CA . TYR A 1 225 ? 29.582 -5.932 -13.491 1.00 46.06 225 TYR A CA 1
ATOM 1725 C C . TYR A 1 225 ? 30.986 -5.900 -12.885 1.00 46.06 225 TYR A C 1
ATOM 1727 O O . TYR A 1 225 ? 31.204 -5.957 -11.679 1.00 46.06 225 TYR A O 1
ATOM 1735 N N . TRP A 1 226 ? 31.958 -5.706 -13.770 1.00 44.44 226 TRP A N 1
ATOM 1736 C CA . TRP A 1 226 ? 33.353 -5.369 -13.483 1.00 44.44 226 TRP A CA 1
ATOM 1737 C C . TRP A 1 226 ? 33.538 -3.915 -12.996 1.00 44.44 226 TRP A C 1
ATOM 1739 O O . TRP A 1 226 ? 34.664 -3.487 -12.750 1.00 44.44 226 TRP A O 1
ATOM 1749 N N . GLU A 1 227 ? 32.453 -3.170 -12.771 1.00 55.44 227 GLU A N 1
ATOM 1750 C CA . GLU A 1 227 ? 32.476 -1.885 -12.074 1.00 55.44 227 GLU A CA 1
ATOM 1751 C C . GLU A 1 227 ? 31.761 -2.008 -10.723 1.00 55.44 227 GLU A C 1
ATOM 1753 O O . GLU A 1 227 ? 30.541 -2.140 -10.644 1.00 55.44 227 GLU A O 1
ATOM 1758 N N . VAL A 1 228 ? 32.528 -1.907 -9.634 1.00 57.22 228 VAL A N 1
ATOM 1759 C CA . VAL A 1 228 ? 32.064 -1.937 -8.229 1.00 57.22 228 VAL A CA 1
ATOM 1760 C C . VAL A 1 228 ? 30.870 -0.993 -7.972 1.00 57.22 228 VAL A C 1
ATOM 1762 O O . VAL A 1 228 ? 30.053 -1.239 -7.085 1.00 57.22 228 VAL A O 1
ATOM 1765 N N . ALA A 1 229 ? 30.734 0.069 -8.772 1.00 59.53 229 ALA A N 1
ATOM 1766 C CA . ALA A 1 229 ? 29.645 1.038 -8.691 1.00 59.53 229 ALA A CA 1
ATOM 1767 C C . ALA A 1 229 ? 28.276 0.496 -9.161 1.00 59.53 229 ALA A C 1
ATOM 1769 O O . ALA A 1 229 ? 27.249 0.919 -8.620 1.00 59.53 229 ALA A O 1
ATOM 1770 N N . GLY A 1 230 ? 28.250 -0.434 -10.126 1.00 56.12 230 GLY A N 1
ATOM 1771 C CA . GLY A 1 230 ? 27.026 -1.031 -10.677 1.00 56.12 230 GLY A CA 1
ATOM 1772 C C . GLY A 1 230 ? 26.385 -2.035 -9.719 1.00 56.12 230 GLY A C 1
ATOM 1773 O O . GLY A 1 230 ? 25.223 -1.884 -9.349 1.00 56.12 230 GLY A O 1
ATOM 1774 N N . ALA A 1 231 ? 27.170 -2.980 -9.194 1.00 57.47 231 ALA A N 1
ATOM 1775 C CA . ALA A 1 231 ? 26.682 -3.967 -8.224 1.00 57.47 231 ALA A CA 1
ATOM 1776 C C . ALA A 1 231 ? 26.181 -3.319 -6.914 1.00 57.47 231 ALA A C 1
ATOM 1778 O O . ALA A 1 231 ? 25.168 -3.731 -6.343 1.00 57.47 231 ALA A O 1
ATOM 1779 N N . ALA A 1 232 ? 26.842 -2.249 -6.452 1.00 61.31 232 ALA A N 1
ATOM 1780 C CA . ALA A 1 232 ? 26.372 -1.465 -5.308 1.00 61.31 232 ALA A CA 1
ATOM 1781 C C . ALA A 1 232 ? 25.032 -0.753 -5.596 1.00 61.31 232 ALA A C 1
ATOM 1783 O O . ALA A 1 232 ? 24.195 -0.613 -4.697 1.00 61.31 232 ALA A O 1
ATOM 1784 N N . LYS A 1 233 ? 24.789 -0.338 -6.847 1.00 64.62 233 LYS A N 1
ATOM 1785 C CA . LYS A 1 233 ? 23.541 0.316 -7.269 1.00 64.62 233 LYS A CA 1
ATOM 1786 C C . LYS A 1 233 ? 22.342 -0.602 -7.099 1.00 64.62 233 LYS A C 1
ATOM 1788 O O . LYS A 1 233 ? 21.351 -0.226 -6.474 1.00 64.62 233 LYS A O 1
ATOM 1793 N N . GLU A 1 234 ? 22.441 -1.808 -7.638 1.00 62.19 234 GLU A N 1
ATOM 1794 C CA . GLU A 1 234 ? 21.332 -2.757 -7.638 1.00 62.19 234 GLU A CA 1
ATOM 1795 C C . GLU A 1 234 ? 21.033 -3.260 -6.233 1.00 62.19 234 GLU A C 1
ATOM 1797 O O . GLU A 1 234 ? 19.878 -3.256 -5.806 1.00 62.19 234 GLU A O 1
ATOM 1802 N N . PHE A 1 235 ? 22.082 -3.572 -5.467 1.00 64.75 235 PHE A N 1
ATOM 1803 C CA . PHE A 1 235 ? 21.939 -3.970 -4.074 1.00 64.75 235 PHE A CA 1
ATOM 1804 C C . PHE A 1 235 ? 21.278 -2.875 -3.226 1.00 64.75 235 PHE A C 1
ATOM 1806 O O . PHE A 1 235 ? 20.352 -3.156 -2.466 1.00 64.75 235 PHE A O 1
ATOM 1813 N N . THR A 1 236 ? 21.693 -1.608 -3.368 1.00 70.19 236 THR A N 1
ATOM 1814 C CA . THR A 1 236 ? 21.058 -0.512 -2.614 1.00 70.19 236 THR A CA 1
ATOM 1815 C C . THR A 1 236 ? 19.602 -0.309 -3.016 1.00 70.19 236 THR A C 1
ATOM 1817 O O . THR A 1 236 ? 18.782 0.016 -2.160 1.00 70.19 236 THR A O 1
ATOM 1820 N N . ASN A 1 237 ? 19.244 -0.519 -4.284 1.00 72.00 237 ASN A N 1
ATOM 1821 C CA . ASN A 1 237 ? 17.857 -0.410 -4.723 1.00 72.00 237 ASN A CA 1
ATOM 1822 C C . ASN A 1 237 ? 16.988 -1.546 -4.162 1.00 72.00 237 ASN A C 1
ATOM 1824 O O . ASN A 1 237 ? 15.933 -1.283 -3.584 1.00 72.00 237 ASN A O 1
ATOM 1828 N N . ALA A 1 238 ? 17.471 -2.788 -4.227 1.00 73.62 238 ALA A N 1
ATOM 1829 C CA . ALA A 1 238 ? 16.805 -3.939 -3.622 1.00 73.62 238 ALA A CA 1
ATOM 1830 C C . ALA A 1 238 ? 16.623 -3.753 -2.102 1.00 73.62 238 ALA A C 1
ATOM 1832 O O . ALA A 1 238 ? 15.533 -3.946 -1.566 1.00 73.62 238 ALA A O 1
ATOM 1833 N N . MET A 1 239 ? 17.652 -3.255 -1.408 1.00 76.88 239 MET A N 1
ATOM 1834 C CA . MET A 1 239 ? 17.570 -2.907 0.015 1.00 76.88 239 MET A CA 1
ATOM 1835 C C . MET A 1 239 ? 16.532 -1.823 0.315 1.00 76.88 239 MET A C 1
ATOM 1837 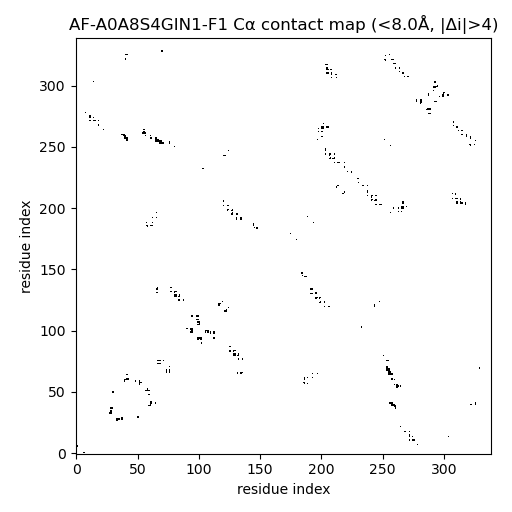O O . MET A 1 239 ? 15.850 -1.906 1.335 1.00 76.88 239 MET A O 1
ATOM 1841 N N . ARG A 1 240 ? 16.362 -0.816 -0.551 1.00 78.31 240 ARG A N 1
ATOM 1842 C CA . ARG A 1 240 ? 15.323 0.210 -0.360 1.00 78.31 240 ARG A CA 1
ATOM 1843 C C . ARG A 1 240 ? 13.924 -0.390 -0.407 1.00 78.31 240 ARG A C 1
ATOM 1845 O O . ARG A 1 240 ? 13.097 -0.041 0.432 1.00 78.31 240 ARG A O 1
ATOM 1852 N N . HIS A 1 241 ? 13.664 -1.294 -1.349 1.00 83.25 241 HIS A N 1
ATOM 1853 C CA . HIS A 1 241 ? 12.383 -1.996 -1.428 1.00 83.25 241 HIS A CA 1
ATOM 1854 C C . HIS A 1 241 ? 12.141 -2.875 -0.195 1.00 83.25 241 HIS A C 1
ATOM 1856 O O . HIS A 1 241 ? 11.067 -2.782 0.404 1.00 83.25 241 HIS A O 1
ATOM 1862 N N . ALA A 1 242 ? 13.156 -3.609 0.263 1.00 84.88 242 ALA A N 1
ATOM 1863 C CA . ALA A 1 242 ? 13.071 -4.409 1.483 1.00 84.88 242 ALA A CA 1
ATOM 1864 C C . ALA A 1 242 ? 12.766 -3.549 2.724 1.00 84.88 242 ALA A C 1
ATOM 1866 O O . ALA A 1 242 ? 11.873 -3.875 3.508 1.00 84.88 242 ALA A O 1
ATOM 1867 N N . VAL A 1 243 ? 13.452 -2.409 2.887 1.00 84.25 243 VAL A N 1
ATOM 1868 C CA . VAL A 1 243 ? 13.212 -1.474 4.000 1.00 84.25 243 VAL A CA 1
ATOM 1869 C C . VAL A 1 243 ? 11.793 -0.903 3.948 1.00 84.25 243 VAL A C 1
ATOM 1871 O O . VAL A 1 243 ? 11.125 -0.862 4.979 1.00 84.25 243 VAL A O 1
ATOM 1874 N N . ASN A 1 244 ? 11.288 -0.525 2.771 1.00 84.62 244 ASN A N 1
ATOM 1875 C CA . ASN A 1 244 ? 9.905 -0.054 2.615 1.00 84.62 244 ASN A CA 1
ATOM 1876 C C . ASN A 1 244 ? 8.882 -1.086 3.055 1.00 84.62 244 ASN A C 1
ATOM 1878 O O . ASN A 1 244 ? 7.984 -0.782 3.842 1.00 84.62 244 ASN A O 1
ATOM 1882 N N . THR A 1 245 ? 9.039 -2.310 2.560 1.00 89.94 245 THR A N 1
ATOM 1883 C CA . THR A 1 245 ? 8.156 -3.423 2.895 1.00 89.94 245 THR A CA 1
ATOM 1884 C C . THR A 1 245 ? 8.196 -3.699 4.394 1.00 89.94 245 THR A C 1
ATOM 1886 O O . THR A 1 245 ? 7.143 -3.815 5.019 1.00 89.94 245 THR A O 1
ATOM 1889 N N . ALA A 1 246 ? 9.385 -3.699 5.004 1.00 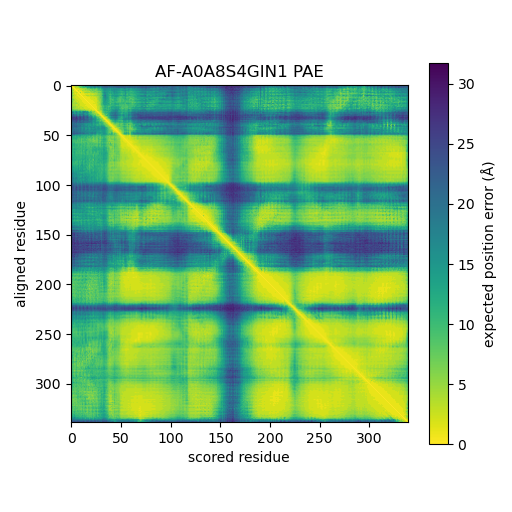90.69 246 ALA A N 1
ATOM 1890 C CA . ALA A 1 246 ? 9.538 -3.874 6.444 1.00 90.69 246 ALA A CA 1
ATOM 1891 C C . ALA A 1 246 ? 8.836 -2.765 7.246 1.00 90.69 246 ALA A C 1
ATOM 1893 O O . ALA A 1 246 ? 8.113 -3.063 8.194 1.00 90.69 246 ALA A O 1
ATOM 1894 N N . LEU A 1 247 ? 8.989 -1.495 6.860 1.00 88.62 247 LEU A N 1
ATOM 1895 C CA . LEU A 1 247 ? 8.339 -0.368 7.538 1.00 88.62 247 LEU A CA 1
ATOM 1896 C C . LEU A 1 247 ? 6.809 -0.409 7.408 1.00 88.62 247 LEU A C 1
ATOM 1898 O O . LEU A 1 247 ? 6.105 -0.126 8.378 1.00 88.62 247 LEU A O 1
ATOM 1902 N N . LEU A 1 248 ? 6.284 -0.810 6.247 1.00 91.50 248 LEU A N 1
ATOM 1903 C CA . LEU A 1 248 ? 4.847 -1.013 6.034 1.00 91.50 248 LEU A CA 1
ATOM 1904 C C . LEU A 1 248 ? 4.307 -2.186 6.852 1.00 91.50 248 LEU A C 1
ATOM 1906 O O . LEU A 1 248 ? 3.215 -2.091 7.406 1.00 91.50 248 LEU A O 1
ATOM 1910 N N . TRP A 1 249 ? 5.068 -3.272 6.976 1.00 94.81 249 TRP A N 1
ATOM 1911 C CA . TRP A 1 249 ? 4.717 -4.377 7.863 1.00 94.81 249 TRP A CA 1
ATOM 1912 C C . TRP A 1 249 ? 4.750 -3.964 9.329 1.00 94.81 249 TRP A C 1
ATOM 1914 O O . TRP A 1 249 ? 3.846 -4.335 10.072 1.00 94.81 249 TRP A O 1
ATOM 1924 N N . ILE A 1 250 ? 5.719 -3.148 9.746 1.00 94.62 250 ILE A N 1
ATOM 1925 C CA . ILE A 1 250 ? 5.725 -2.569 11.091 1.00 94.62 250 ILE A CA 1
ATOM 1926 C C . ILE A 1 250 ? 4.462 -1.716 11.301 1.00 94.62 250 ILE A C 1
ATOM 1928 O O . ILE A 1 250 ? 3.787 -1.920 12.304 1.00 94.62 250 ILE A O 1
ATOM 1932 N N . ASP A 1 251 ? 4.061 -0.842 10.365 1.00 92.81 251 ASP A N 1
ATOM 1933 C CA . ASP A 1 251 ? 2.792 -0.090 10.479 1.00 92.81 251 ASP A CA 1
ATOM 1934 C C . ASP A 1 251 ? 1.568 -1.018 10.519 1.00 92.81 251 ASP A C 1
ATOM 1936 O O . ASP A 1 251 ? 0.676 -0.816 11.341 1.00 92.81 251 ASP A O 1
ATOM 1940 N N . LEU A 1 252 ? 1.528 -2.063 9.685 1.00 94.25 252 LEU A N 1
ATOM 1941 C CA . LEU A 1 252 ? 0.458 -3.067 9.671 1.00 94.25 252 LEU A CA 1
ATOM 1942 C C . LEU A 1 252 ? 0.332 -3.770 11.017 1.00 94.25 252 LEU A C 1
ATOM 1944 O O . LEU A 1 252 ? -0.784 -3.942 11.507 1.00 94.25 252 LEU A O 1
ATOM 1948 N N . PHE A 1 253 ? 1.458 -4.184 11.602 1.00 95.19 253 PHE A N 1
ATOM 1949 C CA . PHE A 1 253 ? 1.488 -4.860 12.891 1.00 95.19 253 PHE A CA 1
ATOM 1950 C C . PHE A 1 253 ? 1.189 -3.901 14.031 1.00 95.19 253 PHE A C 1
ATOM 1952 O O . PHE A 1 253 ? 0.478 -4.292 14.943 1.00 95.19 253 PHE A O 1
ATOM 1959 N N . LEU A 1 254 ? 1.693 -2.669 14.016 1.00 93.62 254 LEU A N 1
ATOM 1960 C CA . LEU A 1 254 ? 1.447 -1.713 15.091 1.00 93.62 254 LEU A CA 1
ATOM 1961 C C . LEU A 1 254 ? 0.019 -1.165 15.051 1.00 93.62 254 LEU A C 1
ATOM 1963 O O . LEU A 1 254 ? -0.569 -0.956 16.108 1.00 93.62 254 LEU A O 1
ATOM 1967 N N . SER A 1 255 ? -0.557 -0.938 13.876 1.00 92.88 255 SER A N 1
ATOM 1968 C CA . SER A 1 255 ? -1.910 -0.399 13.728 1.00 92.88 255 SER A CA 1
ATOM 1969 C C . SER A 1 255 ? -2.973 -1.498 13.665 1.00 92.88 255 SER A C 1
ATOM 1971 O O . SER A 1 255 ? -2.692 -2.646 13.338 1.00 92.88 255 SER A O 1
ATOM 1973 N N . LYS A 1 256 ? -4.230 -1.152 13.945 1.00 92.44 256 LYS A N 1
ATOM 1974 C CA . LYS A 1 256 ? -5.401 -2.004 13.694 1.00 92.44 256 LYS A CA 1
ATOM 1975 C C . LYS A 1 256 ? -6.017 -1.721 12.321 1.00 92.44 256 LYS A C 1
ATOM 1977 O O . LYS A 1 256 ? -7.207 -1.963 12.128 1.00 92.44 256 LYS A O 1
ATOM 1982 N N . VAL A 1 257 ? -5.227 -1.215 11.361 1.00 91.44 257 VAL A N 1
ATOM 1983 C CA . VAL A 1 257 ? -5.719 -0.937 10.004 1.00 91.44 257 VAL A CA 1
ATOM 1984 C C . VAL A 1 257 ? -6.281 -2.243 9.428 1.00 91.44 257 VAL A C 1
ATOM 1986 O O . VAL A 1 257 ? -5.575 -3.259 9.409 1.00 91.44 257 VAL A O 1
ATOM 1989 N N . PRO A 1 258 ? -7.558 -2.261 9.028 1.00 89.38 258 PRO A N 1
ATOM 1990 C CA . PRO A 1 258 ? -8.197 -3.468 8.535 1.00 89.38 258 PRO A CA 1
ATOM 1991 C C . PRO A 1 258 ? -7.850 -3.711 7.063 1.00 89.38 258 PRO A C 1
ATOM 1993 O O . PRO A 1 258 ? -7.763 -2.777 6.266 1.00 89.38 258 PRO A O 1
ATOM 1996 N N . ILE A 1 259 ? -7.713 -4.980 6.676 1.00 88.88 259 ILE A N 1
ATOM 1997 C CA . ILE A 1 259 ? -7.623 -5.386 5.271 1.00 88.88 259 ILE A CA 1
ATOM 1998 C C . ILE A 1 259 ? -8.821 -6.274 4.968 1.00 88.88 259 ILE A C 1
ATOM 2000 O O . ILE A 1 259 ? -9.006 -7.326 5.571 1.00 88.88 259 ILE A O 1
ATOM 2004 N N . ALA A 1 260 ? -9.632 -5.859 4.002 1.00 83.62 260 ALA A N 1
ATOM 2005 C CA . ALA A 1 260 ? -10.632 -6.725 3.407 1.00 83.62 260 ALA A CA 1
ATOM 2006 C C . ALA A 1 260 ? -10.105 -7.252 2.075 1.00 83.62 260 ALA A C 1
ATOM 2008 O O . ALA A 1 260 ? -9.471 -6.520 1.315 1.00 83.62 260 ALA A O 1
ATOM 2009 N N . THR A 1 261 ? -10.425 -8.500 1.747 1.00 79.88 261 THR A N 1
ATOM 2010 C CA . THR A 1 261 ? -10.096 -9.089 0.439 1.00 79.88 261 THR A CA 1
ATOM 2011 C C . THR A 1 261 ? -10.712 -8.303 -0.729 1.00 79.88 261 THR A C 1
ATOM 2013 O O . THR A 1 261 ? -10.136 -8.259 -1.812 1.00 79.88 261 THR A O 1
ATOM 2016 N N . TYR A 1 262 ? -11.813 -7.571 -0.501 1.00 79.94 262 TYR A N 1
ATOM 2017 C CA . TYR A 1 262 ? -12.392 -6.626 -1.470 1.00 79.94 262 TYR A CA 1
ATOM 2018 C C . TYR A 1 262 ? -11.449 -5.485 -1.857 1.00 79.94 262 TYR A C 1
ATOM 2020 O O . TYR A 1 262 ? -11.516 -4.984 -2.980 1.00 79.94 262 TYR A O 1
ATOM 2028 N N . HIS A 1 263 ? -10.514 -5.113 -0.979 1.00 84.12 263 HIS A N 1
ATOM 2029 C CA . HIS A 1 263 ? -9.482 -4.131 -1.293 1.00 84.12 263 HIS A CA 1
ATOM 2030 C C . HIS A 1 263 ? -8.438 -4.654 -2.291 1.00 84.12 263 HIS A C 1
ATOM 2032 O O . HIS A 1 263 ? -7.517 -3.924 -2.634 1.00 84.12 263 HIS A O 1
ATOM 2038 N N . TYR A 1 264 ? -8.585 -5.861 -2.842 1.00 82.19 264 TYR A N 1
ATOM 2039 C CA . TYR A 1 264 ? -7.814 -6.251 -4.020 1.00 82.19 264 TYR A CA 1
ATOM 2040 C C . TYR A 1 264 ? -8.182 -5.444 -5.273 1.00 82.19 264 TYR A C 1
ATOM 2042 O O . TYR A 1 264 ? -7.353 -5.226 -6.150 1.00 82.19 264 TYR A O 1
ATOM 2050 N N . GLN A 1 265 ? -9.419 -4.952 -5.359 1.00 85.38 265 GLN A N 1
ATOM 2051 C CA . GLN A 1 265 ? -9.890 -4.143 -6.486 1.00 85.38 265 GLN A CA 1
ATOM 2052 C C . GLN A 1 265 ? -9.026 -2.895 -6.745 1.00 85.38 265 GLN A C 1
ATOM 2054 O O . GLN A 1 265 ? -8.559 -2.744 -7.875 1.00 85.38 265 GLN A O 1
ATOM 2059 N N . PRO A 1 266 ? -8.747 -2.019 -5.754 1.00 87.75 266 PRO A N 1
ATOM 2060 C CA . PRO A 1 266 ? -7.852 -0.883 -5.959 1.00 87.75 266 PRO A CA 1
ATOM 2061 C C . PRO A 1 266 ? -6.420 -1.308 -6.313 1.00 87.75 266 PRO A C 1
ATOM 2063 O O . PRO A 1 266 ? -5.774 -0.594 -7.074 1.00 87.75 266 PRO A O 1
ATOM 2066 N N . VAL A 1 267 ? -5.937 -2.470 -5.845 1.00 89.25 267 VAL A N 1
ATOM 2067 C CA . VAL A 1 267 ? -4.627 -3.020 -6.251 1.00 89.25 267 VAL A CA 1
ATOM 2068 C C . VAL A 1 267 ? -4.615 -3.316 -7.753 1.00 89.25 267 VAL A C 1
ATOM 2070 O O . VAL A 1 267 ? -3.708 -2.886 -8.458 1.00 89.25 267 VAL A O 1
ATOM 2073 N N . LEU A 1 268 ? -5.652 -3.975 -8.273 1.00 86.19 268 LEU A N 1
ATOM 2074 C CA . LEU A 1 268 ? -5.775 -4.255 -9.707 1.00 86.19 268 LEU A CA 1
ATOM 2075 C C . LEU A 1 268 ? -5.955 -2.982 -10.546 1.00 86.19 268 LEU A C 1
ATOM 2077 O O . LEU A 1 268 ? -5.393 -2.863 -11.639 1.00 86.19 268 LEU A O 1
ATOM 2081 N N . TRP A 1 269 ? -6.729 -2.013 -10.051 1.00 85.75 269 TRP A N 1
ATOM 2082 C CA . TRP A 1 269 ? -6.880 -0.716 -10.716 1.00 85.75 269 TRP A CA 1
ATOM 2083 C C . TRP A 1 269 ? -5.554 0.022 -10.808 1.00 85.75 269 TRP A C 1
ATOM 2085 O O . TRP A 1 269 ? -5.223 0.534 -11.875 1.00 85.75 269 TRP A O 1
ATOM 2095 N N . TYR A 1 270 ? -4.778 0.016 -9.727 1.00 86.12 270 TYR A N 1
ATOM 2096 C CA . TYR A 1 270 ? -3.436 0.572 -9.704 1.00 86.12 270 TYR A CA 1
ATOM 2097 C C . TYR A 1 270 ? -2.537 -0.084 -10.760 1.00 86.12 270 TYR A C 1
ATOM 2099 O O . TYR A 1 270 ? -1.947 0.625 -11.571 1.00 86.12 270 TYR A O 1
ATOM 2107 N N . THR A 1 271 ? -2.504 -1.415 -10.840 1.00 83.75 271 THR A N 1
ATOM 2108 C CA . THR A 1 271 ? -1.706 -2.133 -11.850 1.00 83.75 271 THR A CA 1
ATOM 2109 C C . THR A 1 271 ? -2.137 -1.795 -13.270 1.00 83.75 271 THR A C 1
ATOM 2111 O O . THR A 1 271 ? -1.296 -1.592 -14.141 1.00 83.75 271 THR A O 1
ATOM 2114 N N . THR A 1 272 ? -3.448 -1.679 -13.506 1.00 82.94 272 THR A N 1
ATOM 2115 C CA . THR A 1 272 ? -3.982 -1.256 -14.810 1.00 82.94 272 THR A CA 1
ATOM 2116 C C . THR A 1 272 ? -3.510 0.150 -15.159 1.00 82.94 272 THR A C 1
ATOM 2118 O O . THR A 1 272 ? -2.999 0.380 -16.252 1.00 82.94 272 THR A O 1
ATOM 2121 N N . ALA A 1 273 ? -3.670 1.093 -14.228 1.00 85.31 273 ALA A N 1
ATOM 2122 C CA . ALA A 1 273 ? -3.287 2.483 -14.424 1.00 85.31 273 ALA A CA 1
ATOM 2123 C C . ALA A 1 273 ? -1.779 2.612 -14.671 1.00 85.31 273 ALA A C 1
ATOM 2125 O O . ALA A 1 273 ? -1.367 3.354 -15.559 1.00 85.31 273 ALA A O 1
ATOM 2126 N N . TYR A 1 274 ? -0.968 1.842 -13.943 1.00 82.75 274 TYR A N 1
ATOM 2127 C CA . TYR A 1 274 ? 0.477 1.813 -14.120 1.00 82.75 274 TYR A CA 1
ATOM 2128 C C . TYR A 1 274 ? 0.878 1.244 -15.485 1.00 82.75 274 TYR A C 1
ATOM 2130 O O . TYR A 1 274 ? 1.696 1.840 -16.178 1.00 82.75 274 TYR A O 1
ATOM 2138 N N . ALA A 1 275 ? 0.251 0.149 -15.926 1.00 82.31 275 ALA A N 1
ATOM 2139 C CA . ALA A 1 275 ? 0.487 -0.413 -17.254 1.00 82.31 275 ALA A CA 1
ATOM 2140 C C . ALA A 1 275 ? 0.143 0.581 -18.376 1.00 82.31 275 ALA A C 1
ATOM 2142 O O . ALA A 1 275 ? 0.919 0.739 -19.316 1.00 82.31 275 ALA A O 1
ATOM 2143 N N . VAL A 1 276 ? -0.983 1.295 -18.260 1.00 83.75 276 VAL A N 1
ATOM 2144 C CA . VAL A 1 276 ? -1.358 2.366 -19.201 1.00 83.75 276 VAL A CA 1
ATOM 2145 C C . VAL A 1 276 ? -0.330 3.497 -19.175 1.00 83.75 276 VAL A C 1
ATOM 2147 O O . VAL A 1 276 ? 0.091 3.968 -20.230 1.00 83.75 276 VA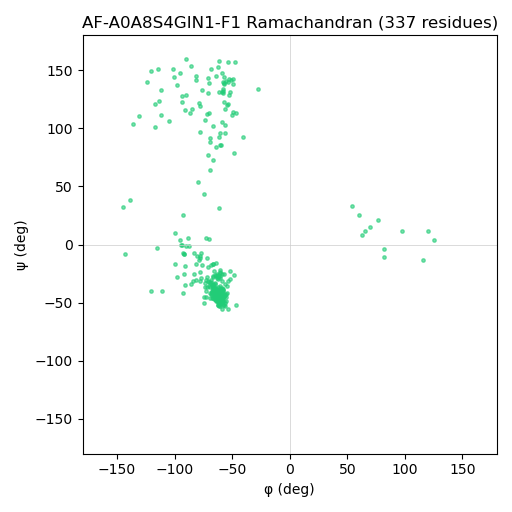L A O 1
ATOM 2150 N N . TRP A 1 277 ? 0.106 3.915 -17.987 1.00 85.38 277 TRP A N 1
ATOM 2151 C CA . TRP A 1 277 ? 1.121 4.953 -17.841 1.00 85.38 277 TRP A CA 1
ATOM 2152 C C . TRP A 1 277 ? 2.453 4.565 -18.497 1.00 85.38 277 TRP A C 1
ATOM 2154 O O . TRP A 1 277 ? 3.021 5.392 -19.204 1.00 85.38 277 TRP A O 1
ATOM 2164 N N . MET A 1 278 ? 2.917 3.318 -18.351 1.00 83.62 278 MET A N 1
ATOM 2165 C CA . MET A 1 278 ? 4.150 2.848 -19.005 1.00 83.62 278 MET A CA 1
ATOM 2166 C C . MET A 1 278 ? 4.078 2.973 -20.532 1.00 83.62 278 MET A C 1
ATOM 2168 O O . MET A 1 278 ? 5.057 3.355 -21.165 1.00 83.62 278 MET A O 1
ATOM 2172 N N . TRP A 1 279 ? 2.912 2.704 -21.122 1.00 82.19 279 TRP A N 1
ATOM 2173 C CA . TRP A 1 279 ? 2.687 2.887 -22.558 1.00 82.19 279 TRP A CA 1
ATOM 2174 C C . TRP A 1 279 ? 2.710 4.350 -22.982 1.00 82.19 279 TRP A C 1
ATOM 2176 O O . TRP A 1 279 ? 3.306 4.683 -24.003 1.00 82.19 279 TRP A O 1
ATOM 2186 N N . ILE A 1 280 ? 2.069 5.224 -22.203 1.00 82.62 280 ILE A N 1
ATOM 2187 C CA . ILE A 1 280 ? 2.108 6.670 -22.447 1.00 82.62 280 ILE A CA 1
ATOM 2188 C C . ILE A 1 280 ? 3.553 7.168 -22.367 1.00 82.62 280 ILE A C 1
ATOM 2190 O O . ILE A 1 280 ? 3.969 7.948 -23.218 1.00 82.62 280 ILE A O 1
ATOM 2194 N N . TYR A 1 281 ? 4.315 6.694 -21.377 1.00 81.94 281 TYR A N 1
ATOM 2195 C CA . TYR A 1 281 ? 5.726 7.025 -21.220 1.00 81.94 281 TYR A CA 1
ATOM 2196 C C . TYR A 1 281 ? 6.527 6.608 -22.455 1.00 81.94 281 TYR A C 1
ATOM 2198 O O . TYR A 1 281 ? 7.121 7.475 -23.084 1.00 81.94 281 TYR A O 1
ATOM 2206 N N . TYR A 1 282 ? 6.454 5.334 -22.858 1.00 83.62 282 TYR A N 1
ATOM 2207 C CA . TYR A 1 282 ? 7.138 4.831 -24.054 1.00 83.62 282 TYR A CA 1
ATOM 2208 C C . TYR A 1 282 ? 6.760 5.619 -25.313 1.00 83.62 282 TYR A C 1
ATOM 2210 O O . TYR A 1 282 ? 7.629 6.033 -26.073 1.00 83.62 282 TYR A O 1
ATOM 2218 N N . GLY A 1 283 ? 5.469 5.897 -25.515 1.00 83.69 283 GLY A N 1
ATOM 2219 C CA . GLY A 1 283 ? 5.010 6.688 -26.657 1.00 83.69 283 GLY A CA 1
ATOM 2220 C C . GLY A 1 283 ? 5.529 8.131 -26.662 1.00 83.69 283 GLY A C 1
ATOM 2221 O O . GLY A 1 283 ? 5.623 8.732 -27.729 1.00 83.69 283 GLY A O 1
ATOM 2222 N N . ALA A 1 284 ? 5.860 8.691 -25.495 1.00 82.00 284 ALA A N 1
ATOM 2223 C CA . ALA A 1 284 ? 6.380 10.048 -25.356 1.00 82.00 284 ALA A CA 1
ATOM 2224 C C . ALA A 1 284 ? 7.917 10.124 -25.408 1.00 82.00 284 ALA A C 1
ATOM 2226 O O . ALA A 1 284 ? 8.445 11.116 -25.907 1.00 82.00 284 ALA A O 1
ATOM 2227 N N . SER A 1 285 ? 8.627 9.122 -24.882 1.00 85.06 285 SER A N 1
ATOM 2228 C CA . SER A 1 285 ? 10.096 9.103 -24.792 1.00 85.06 285 SER A CA 1
ATOM 2229 C C . SER A 1 285 ? 10.775 8.312 -25.910 1.00 85.06 285 SER A C 1
ATOM 2231 O O . SER A 1 285 ? 11.908 8.623 -26.258 1.00 85.06 285 SER A O 1
ATOM 2233 N N . GLY A 1 286 ? 10.104 7.301 -26.466 1.00 84.75 286 GLY A N 1
ATOM 2234 C CA . GLY A 1 286 ? 10.719 6.263 -27.297 1.00 84.75 286 GLY A CA 1
ATOM 2235 C C . GLY A 1 286 ? 11.390 5.138 -26.498 1.00 84.75 286 GLY A C 1
ATOM 2236 O O . GLY A 1 286 ? 11.823 4.159 -27.099 1.00 84.75 286 GLY A O 1
ATOM 2237 N N . ASP A 1 287 ? 11.417 5.240 -25.164 1.00 84.38 287 ASP A N 1
ATOM 2238 C CA . ASP A 1 287 ? 12.140 4.337 -24.267 1.00 84.38 287 ASP A CA 1
ATOM 2239 C C . ASP A 1 287 ? 11.214 3.709 -23.223 1.00 84.38 287 ASP A C 1
ATOM 2241 O O . ASP A 1 287 ? 10.334 4.362 -22.650 1.00 84.38 287 ASP A O 1
ATOM 2245 N N . TRP A 1 288 ? 11.414 2.421 -22.943 1.00 83.19 288 TRP A N 1
ATOM 2246 C CA . TRP A 1 288 ? 10.697 1.742 -21.868 1.00 83.19 288 TRP A CA 1
ATOM 2247 C C . TRP A 1 288 ? 11.272 2.142 -20.517 1.00 83.19 288 TRP A C 1
ATOM 2249 O O . TRP A 1 288 ? 12.476 2.063 -20.298 1.00 83.19 288 TRP A O 1
ATOM 2259 N N . ILE A 1 289 ? 10.396 2.485 -19.569 1.00 78.62 289 ILE A N 1
ATOM 2260 C CA . ILE A 1 289 ? 10.817 2.764 -18.188 1.00 78.62 289 ILE A CA 1
ATOM 2261 C C . ILE A 1 289 ? 11.496 1.548 -17.530 1.00 78.62 289 ILE A C 1
ATOM 2263 O O . ILE A 1 289 ? 12.365 1.710 -16.677 1.00 78.62 289 ILE A O 1
ATOM 2267 N N . TYR A 1 290 ? 11.119 0.336 -17.954 1.00 79.75 290 TYR A N 1
ATOM 2268 C CA . TYR A 1 290 ? 11.791 -0.914 -17.615 1.00 79.75 290 TYR A CA 1
ATOM 2269 C C . TYR A 1 290 ? 12.029 -1.710 -18.892 1.00 79.75 290 TYR A C 1
ATOM 2271 O O . TYR A 1 290 ? 11.082 -2.240 -19.474 1.00 79.75 290 TYR A O 1
ATOM 2279 N N . GLU A 1 291 ? 13.288 -1.832 -19.309 1.00 81.38 291 GLU A N 1
ATOM 2280 C CA . GLU A 1 291 ? 13.653 -2.571 -20.524 1.00 81.38 291 GLU A CA 1
ATOM 2281 C C . GLU A 1 291 ? 13.165 -4.024 -20.504 1.00 81.38 291 GLU A C 1
ATOM 2283 O O . GLU A 1 291 ? 12.758 -4.564 -21.531 1.00 81.38 291 GLU A O 1
ATOM 2288 N N . SER A 1 292 ? 13.145 -4.655 -19.326 1.00 79.56 292 SER A N 1
ATOM 2289 C CA . SER A 1 292 ? 12.651 -6.024 -19.151 1.00 79.56 292 SER A CA 1
ATOM 2290 C C . SER A 1 292 ? 11.166 -6.173 -19.494 1.00 79.56 292 SER A C 1
ATOM 2292 O O . SER A 1 292 ? 10.743 -7.252 -19.908 1.00 79.56 292 SER A O 1
ATOM 2294 N N . LEU A 1 293 ? 10.384 -5.099 -19.362 1.00 78.38 293 LEU A N 1
ATOM 2295 C CA . LEU A 1 293 ? 8.965 -5.053 -19.711 1.00 78.38 293 LEU A CA 1
ATOM 2296 C C . LEU A 1 293 ? 8.721 -4.548 -21.140 1.00 78.38 293 LEU A C 1
ATOM 2298 O O . LEU A 1 293 ? 7.566 -4.508 -21.573 1.00 78.38 293 LEU A O 1
ATOM 2302 N N . GLY A 1 294 ? 9.777 -4.215 -21.886 1.00 85.06 294 GLY A N 1
ATOM 2303 C CA . GLY A 1 294 ? 9.685 -3.857 -23.296 1.00 85.06 294 GLY A CA 1
ATOM 2304 C C . GLY A 1 294 ? 9.047 -4.977 -24.114 1.00 85.06 294 GLY A C 1
ATOM 2305 O O . GLY A 1 294 ? 9.404 -6.147 -23.992 1.00 85.06 294 GLY A O 1
ATOM 2306 N N . TRP A 1 295 ? 8.047 -4.644 -24.930 1.00 76.00 295 TRP A N 1
ATOM 2307 C CA . TRP A 1 295 ? 7.286 -5.645 -25.699 1.00 76.00 295 TRP A CA 1
ATOM 2308 C C . TRP A 1 295 ? 8.024 -6.179 -26.925 1.00 76.00 295 TRP A C 1
ATOM 2310 O O . TRP A 1 295 ? 7.571 -7.131 -27.557 1.00 76.00 295 TRP A O 1
ATOM 2320 N N . ASP A 1 296 ? 9.174 -5.597 -27.237 1.00 81.38 296 ASP A N 1
ATOM 2321 C CA . ASP A 1 296 ? 10.184 -6.164 -28.122 1.00 81.38 296 ASP A CA 1
ATOM 2322 C C . ASP A 1 296 ? 10.838 -7.426 -27.521 1.00 81.38 296 ASP A C 1
ATOM 2324 O O . ASP A 1 296 ? 11.413 -8.237 -28.250 1.00 81.38 296 ASP A O 1
ATOM 2328 N N . ARG A 1 297 ? 10.700 -7.655 -26.206 1.0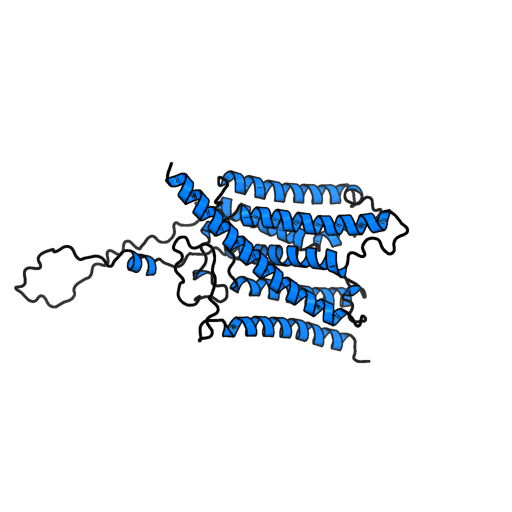0 81.88 297 ARG A N 1
ATOM 2329 C CA . ARG A 1 297 ? 11.188 -8.855 -25.517 1.00 81.88 297 ARG A CA 1
ATOM 2330 C C . ARG A 1 297 ? 10.129 -9.955 -25.483 1.00 81.88 297 ARG A C 1
ATOM 2332 O O . ARG A 1 297 ? 9.027 -9.779 -24.965 1.00 81.88 297 ARG A O 1
ATOM 2339 N N . ALA A 1 298 ? 10.515 -11.160 -25.907 1.00 85.12 298 ALA A N 1
ATOM 2340 C CA . ALA A 1 298 ? 9.655 -12.347 -25.846 1.00 85.12 298 ALA A CA 1
ATOM 2341 C C . ALA A 1 298 ? 9.209 -12.719 -24.413 1.00 85.12 298 ALA A C 1
ATOM 2343 O O . ALA A 1 298 ? 8.180 -13.369 -24.238 1.00 85.12 298 ALA A O 1
ATOM 2344 N N . SER A 1 299 ? 9.960 -12.300 -23.388 1.00 84.69 299 SER A N 1
ATOM 2345 C CA . SER A 1 299 ? 9.654 -12.541 -21.973 1.00 84.69 299 SER A CA 1
ATOM 2346 C C . SER A 1 299 ? 8.638 -11.563 -21.374 1.00 84.69 299 SER A C 1
ATOM 2348 O O . SER A 1 299 ? 8.069 -11.867 -20.326 1.00 84.69 299 SER A O 1
ATOM 2350 N N . SER A 1 300 ? 8.377 -10.414 -22.008 1.00 85.00 300 SER A N 1
ATOM 2351 C CA . SER A 1 300 ? 7.533 -9.356 -21.430 1.00 85.00 300 SER A CA 1
ATOM 2352 C C . SER A 1 300 ? 6.115 -9.828 -21.050 1.00 85.00 300 SER A C 1
ATOM 2354 O O . SER A 1 300 ? 5.701 -9.585 -19.911 1.00 85.00 300 SER A O 1
ATOM 2356 N N . PRO A 1 301 ? 5.393 -10.619 -21.879 1.00 85.00 301 PRO A N 1
ATOM 2357 C CA . PRO A 1 301 ? 4.091 -11.161 -21.482 1.00 85.00 301 PRO A CA 1
ATOM 2358 C C . PRO A 1 301 ? 4.146 -12.010 -20.204 1.00 85.00 301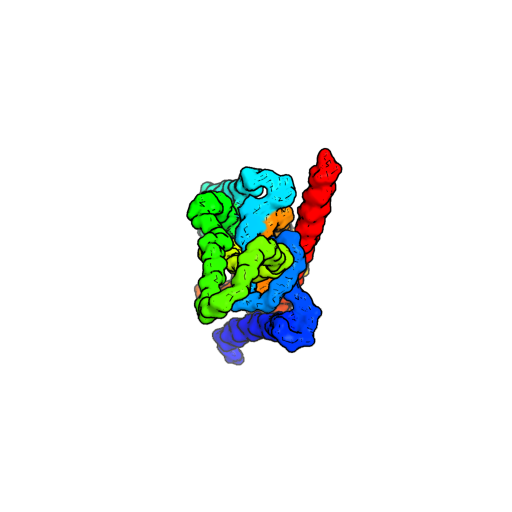 PRO A C 1
ATOM 2360 O O . PRO A 1 301 ? 3.248 -11.928 -19.364 1.00 85.00 301 PRO A O 1
ATOM 2363 N N . ALA A 1 302 ? 5.210 -12.803 -20.031 1.00 87.50 302 ALA A N 1
ATOM 2364 C CA . ALA A 1 302 ? 5.393 -13.628 -18.841 1.00 87.50 302 ALA A CA 1
ATOM 2365 C C . ALA A 1 302 ? 5.621 -12.765 -17.594 1.00 87.50 302 ALA A C 1
ATOM 2367 O O . ALA A 1 302 ? 5.045 -13.055 -16.546 1.00 87.50 302 ALA A O 1
ATOM 2368 N N . TYR A 1 303 ? 6.384 -11.673 -17.706 1.00 86.25 303 TYR A N 1
ATOM 2369 C CA . TYR A 1 303 ? 6.579 -10.736 -16.600 1.00 86.25 303 TYR A CA 1
ATOM 2370 C C . TYR A 1 303 ? 5.292 -10.009 -16.212 1.00 86.25 303 TYR A C 1
ATOM 2372 O O . TYR A 1 303 ? 5.014 -9.882 -15.024 1.00 86.25 303 TYR A O 1
ATOM 2380 N N . VAL A 1 304 ? 4.454 -9.605 -17.169 1.00 83.81 304 VAL A N 1
ATOM 2381 C CA . VAL A 1 304 ? 3.155 -8.982 -16.854 1.00 83.81 304 VAL A CA 1
ATOM 2382 C C . VAL A 1 304 ? 2.241 -9.947 -16.096 1.00 83.81 304 VAL A C 1
ATOM 2384 O O . VAL A 1 304 ? 1.641 -9.563 -15.091 1.00 83.81 304 VAL A O 1
ATOM 2387 N N . ILE A 1 305 ? 2.169 -11.211 -16.524 1.00 86.12 305 ILE A N 1
ATOM 2388 C CA . ILE A 1 305 ? 1.410 -12.247 -15.805 1.00 86.12 305 ILE A CA 1
ATOM 2389 C C . ILE A 1 305 ? 1.991 -12.453 -14.402 1.00 86.12 305 ILE A C 1
ATOM 2391 O O . ILE A 1 305 ? 1.242 -12.469 -13.423 1.00 86.12 305 ILE A O 1
ATOM 2395 N N . LEU A 1 306 ? 3.318 -12.566 -14.294 1.00 88.75 306 LEU A N 1
ATOM 2396 C CA . LEU A 1 306 ? 4.015 -12.732 -13.023 1.00 88.75 306 LEU A CA 1
ATOM 2397 C C . LEU A 1 306 ? 3.708 -11.583 -12.055 1.00 88.75 306 LEU A C 1
ATOM 2399 O O . LEU A 1 306 ? 3.403 -11.850 -10.899 1.00 88.75 306 LEU A O 1
ATOM 2403 N N . LEU A 1 307 ? 3.712 -10.328 -12.512 1.00 88.25 307 LEU A N 1
ATOM 2404 C CA . LEU A 1 307 ? 3.402 -9.161 -11.678 1.00 88.25 307 LEU A CA 1
ATOM 2405 C C . LEU A 1 307 ? 1.982 -9.225 -11.095 1.00 88.25 307 LEU A C 1
ATOM 2407 O O . LEU A 1 307 ? 1.795 -8.967 -9.906 1.00 88.25 307 LEU A O 1
ATOM 2411 N N . VAL A 1 308 ? 0.979 -9.611 -11.891 1.00 87.56 308 VAL A N 1
ATOM 2412 C CA . VAL A 1 308 ? -0.405 -9.758 -11.397 1.00 87.56 308 VAL A CA 1
ATOM 2413 C C . VAL A 1 308 ? -0.511 -10.900 -10.382 1.00 87.56 308 VAL A C 1
ATOM 2415 O O . VAL A 1 308 ? -1.151 -10.742 -9.338 1.00 87.56 308 VAL A O 1
ATOM 2418 N N . VAL A 1 309 ? 0.142 -12.033 -10.654 1.00 89.31 309 VAL A N 1
ATOM 2419 C CA . VAL A 1 309 ? 0.175 -13.185 -9.739 1.00 89.31 309 VAL A CA 1
ATOM 2420 C C . VAL A 1 309 ? 0.868 -12.820 -8.427 1.00 89.31 309 VAL A C 1
ATOM 2422 O O . VAL A 1 309 ? 0.324 -13.093 -7.356 1.00 89.31 309 VAL A O 1
ATOM 2425 N N . LEU A 1 310 ? 2.021 -12.152 -8.488 1.00 91.50 310 LEU A N 1
ATOM 2426 C CA . LEU A 1 310 ? 2.741 -11.690 -7.305 1.00 91.50 310 LEU A CA 1
ATOM 2427 C C . LEU A 1 310 ? 1.903 -10.700 -6.498 1.00 91.50 310 LEU A C 1
ATOM 2429 O O . LEU A 1 310 ? 1.842 -10.839 -5.286 1.00 91.50 310 LEU A O 1
ATOM 2433 N N . LEU A 1 311 ? 1.178 -9.774 -7.132 1.00 90.94 311 LEU A N 1
ATOM 2434 C CA . LEU A 1 311 ? 0.256 -8.881 -6.419 1.00 90.94 311 LEU A CA 1
ATOM 2435 C C . LEU A 1 311 ? -0.856 -9.637 -5.687 1.00 90.94 311 LEU A C 1
ATOM 2437 O O . LEU A 1 311 ? -1.197 -9.275 -4.560 1.00 90.94 311 LEU A O 1
ATOM 2441 N N . ALA A 1 312 ? -1.431 -10.675 -6.305 1.00 88.88 312 ALA A N 1
ATOM 2442 C CA . ALA A 1 312 ? -2.428 -11.520 -5.647 1.00 88.88 312 ALA A CA 1
ATOM 2443 C C . ALA A 1 312 ? -1.833 -12.192 -4.404 1.00 88.88 312 ALA A C 1
ATOM 2445 O O . ALA A 1 312 ? -2.380 -12.070 -3.307 1.00 88.88 312 ALA A O 1
ATOM 2446 N N . ILE A 1 313 ? -0.680 -12.846 -4.567 1.00 92.06 313 ILE A N 1
ATOM 2447 C CA . ILE A 1 313 ? 0.048 -13.515 -3.483 1.00 92.06 313 ILE A CA 1
ATOM 2448 C C . ILE A 1 313 ? 0.388 -12.515 -2.374 1.00 92.06 313 ILE A C 1
ATOM 2450 O O . ILE A 1 313 ? 0.127 -12.791 -1.204 1.00 92.06 313 ILE A O 1
ATOM 2454 N N . SER A 1 314 ? 0.900 -11.335 -2.727 1.00 93.69 314 SER A N 1
ATOM 2455 C CA . SER A 1 314 ? 1.246 -10.288 -1.772 1.00 93.69 314 SER A CA 1
ATOM 2456 C C . SER A 1 314 ? 0.038 -9.829 -0.964 1.00 93.69 314 SER A C 1
ATOM 2458 O O . SER A 1 314 ? 0.157 -9.682 0.251 1.00 93.69 314 SER A O 1
ATOM 2460 N N . LEU A 1 315 ? -1.140 -9.665 -1.583 1.00 91.25 315 LEU A N 1
ATOM 2461 C CA . LEU A 1 315 ? -2.347 -9.328 -0.828 1.00 91.25 315 LEU A CA 1
ATOM 2462 C C . LEU A 1 315 ? -2.685 -10.435 0.176 1.00 91.25 315 LEU A C 1
ATOM 2464 O O . LEU A 1 315 ? -2.969 -10.128 1.331 1.00 91.25 315 LEU A O 1
ATOM 2468 N N . PHE A 1 316 ? -2.656 -11.704 -0.235 1.00 90.25 316 PHE A N 1
ATOM 2469 C CA . PHE A 1 316 ? -2.991 -12.817 0.657 1.00 90.25 316 PHE A CA 1
ATOM 2470 C C . PHE A 1 316 ? -1.991 -12.977 1.806 1.00 90.25 316 PHE A C 1
ATOM 2472 O O . PHE A 1 316 ? -2.408 -13.264 2.928 1.00 90.25 316 PHE A O 1
ATOM 2479 N N . ILE A 1 317 ? -0.699 -12.733 1.566 1.00 94.19 317 ILE A N 1
ATOM 2480 C CA . ILE A 1 317 ? 0.316 -12.682 2.626 1.00 94.19 317 ILE A CA 1
ATOM 2481 C C . ILE A 1 317 ? -0.025 -11.565 3.612 1.00 94.19 317 ILE A C 1
ATOM 2483 O O . ILE A 1 317 ? -0.159 -11.825 4.806 1.00 94.19 317 ILE A O 1
ATOM 2487 N N . ASN A 1 318 ? -0.237 -10.343 3.121 1.00 94.12 318 ASN A N 1
ATOM 2488 C CA . ASN A 1 318 ? -0.586 -9.196 3.958 1.00 94.12 318 ASN A CA 1
ATOM 2489 C C . ASN A 1 318 ? -1.881 -9.436 4.750 1.00 94.12 318 ASN A C 1
ATOM 2491 O O . ASN A 1 318 ? -1.955 -9.126 5.936 1.00 94.12 318 ASN A O 1
ATOM 2495 N N . PHE A 1 319 ? -2.879 -10.057 4.127 1.00 90.75 319 PHE A N 1
ATOM 2496 C CA . PHE A 1 319 ? -4.112 -10.470 4.784 1.00 90.75 319 PHE A CA 1
ATOM 2497 C C . PHE A 1 319 ? -3.855 -11.491 5.908 1.00 90.75 319 PHE A C 1
ATOM 2499 O O . PHE A 1 319 ? -4.371 -11.343 7.017 1.00 90.75 319 PHE A O 1
ATOM 2506 N N . GLY A 1 320 ? -3.002 -12.488 5.663 1.00 90.94 320 GLY A N 1
ATOM 2507 C CA . GLY A 1 320 ? -2.559 -13.445 6.678 1.00 90.94 320 GLY A CA 1
ATOM 2508 C C . GLY A 1 320 ? -1.831 -12.782 7.853 1.00 90.94 320 GLY A C 1
ATOM 2509 O O . GLY A 1 320 ? -2.077 -13.146 9.004 1.00 90.94 320 GLY A O 1
ATOM 2510 N N . LEU A 1 321 ? -0.997 -11.771 7.589 1.00 94.12 321 LEU A N 1
ATOM 2511 C CA . LEU A 1 321 ? -0.325 -10.988 8.634 1.00 94.12 321 LEU A CA 1
ATOM 2512 C C . LEU A 1 321 ? -1.325 -10.217 9.501 1.00 94.12 321 LEU A C 1
ATOM 2514 O O . LEU A 1 321 ? -1.161 -10.166 10.719 1.00 94.12 321 LEU A O 1
ATOM 2518 N N . VAL A 1 322 ? -2.396 -9.681 8.910 1.00 92.19 322 VAL A N 1
ATOM 2519 C CA . VAL A 1 322 ? -3.472 -9.035 9.673 1.00 92.19 322 VAL A CA 1
ATOM 2520 C C . VAL A 1 322 ? -4.200 -10.036 10.572 1.00 92.19 322 VAL A C 1
ATOM 2522 O O . VAL A 1 322 ? -4.416 -9.751 11.748 1.00 92.19 322 VAL A O 1
ATOM 2525 N N . LEU A 1 323 ? -4.518 -11.235 10.073 1.00 89.62 323 LEU A N 1
ATOM 2526 C CA . LEU A 1 323 ? -5.116 -12.291 10.902 1.00 89.62 323 LEU A CA 1
ATOM 2527 C C . LEU A 1 323 ? -4.200 -12.706 12.059 1.00 89.62 323 LEU A C 1
ATOM 2529 O O . LEU A 1 323 ? -4.671 -12.942 13.173 1.00 89.62 323 LEU A O 1
ATOM 2533 N N . LEU A 1 324 ? -2.893 -12.804 11.804 1.00 93.19 324 LEU A N 1
ATOM 2534 C CA . LEU A 1 324 ? -1.903 -13.100 12.835 1.00 93.19 324 LEU A CA 1
ATOM 2535 C C . LEU A 1 324 ? -1.869 -11.990 13.892 1.00 93.19 324 LEU A C 1
ATOM 2537 O O . LEU A 1 324 ? -1.957 -12.284 15.083 1.00 93.19 324 LEU A O 1
ATOM 2541 N N . ARG A 1 325 ? -1.797 -10.726 13.468 1.00 94.44 325 ARG A N 1
ATOM 2542 C CA . ARG A 1 325 ? -1.850 -9.553 14.347 1.00 94.44 325 ARG A CA 1
ATOM 2543 C C . ARG A 1 325 ? -3.099 -9.559 15.225 1.00 94.44 325 ARG A C 1
ATOM 2545 O O . ARG A 1 325 ? -2.981 -9.373 16.431 1.00 94.44 325 ARG A O 1
ATOM 2552 N N . ASP A 1 326 ? -4.275 -9.789 14.649 1.00 89.88 326 ASP A N 1
ATOM 2553 C CA . ASP A 1 326 ? -5.541 -9.772 15.389 1.00 89.88 326 ASP A CA 1
ATOM 2554 C C . ASP A 1 326 ? -5.587 -10.892 16.443 1.00 89.88 326 ASP A C 1
ATOM 2556 O O . ASP A 1 326 ? -5.984 -10.652 17.586 1.00 89.88 326 ASP A O 1
ATOM 2560 N N . LYS A 1 327 ? -5.079 -12.090 16.116 1.00 90.31 327 LYS A N 1
ATOM 2561 C CA . LYS A 1 327 ? -4.913 -13.185 17.089 1.00 90.31 327 LYS A CA 1
ATOM 2562 C C . LYS A 1 327 ? -3.958 -12.818 18.227 1.00 90.31 327 LYS A C 1
ATOM 2564 O O . LYS A 1 327 ? -4.266 -13.088 19.388 1.00 90.31 327 LYS A O 1
ATOM 2569 N N . LEU A 1 328 ? -2.817 -12.201 17.910 1.00 93.38 328 LEU A N 1
ATOM 2570 C CA . LEU A 1 328 ? -1.843 -11.751 18.910 1.00 93.38 328 LEU A CA 1
ATOM 2571 C C . LEU A 1 328 ? -2.421 -10.648 19.804 1.00 93.38 328 LEU A C 1
ATOM 2573 O O . LEU A 1 328 ? -2.255 -10.702 21.021 1.00 93.38 328 LEU A O 1
ATOM 2577 N N . SER A 1 329 ? -3.149 -9.693 19.221 1.00 92.19 329 SER A N 1
ATOM 2578 C CA . SER A 1 329 ? -3.851 -8.636 19.952 1.00 92.19 329 SER A CA 1
ATOM 2579 C C . SER A 1 329 ? -4.860 -9.219 20.937 1.00 92.19 329 SER A C 1
ATOM 2581 O O . SER A 1 329 ? -4.870 -8.816 22.100 1.00 92.19 329 SER A O 1
ATOM 2583 N N . HIS A 1 330 ? -5.669 -10.189 20.502 1.00 89.12 330 HIS A N 1
ATOM 2584 C CA . HIS A 1 330 ? -6.628 -10.859 21.375 1.00 89.12 330 HIS A CA 1
ATOM 2585 C C . HIS A 1 330 ? -5.921 -11.559 22.542 1.00 89.12 330 HIS A C 1
ATOM 2587 O O . HIS A 1 330 ? -6.233 -11.284 23.698 1.00 89.12 330 HIS A O 1
ATOM 2593 N N . ALA A 1 331 ? -4.921 -12.400 22.254 1.00 91.81 331 ALA A N 1
ATOM 2594 C CA . ALA A 1 331 ? -4.156 -13.104 23.283 1.00 91.81 331 ALA A CA 1
ATOM 2595 C C . ALA A 1 331 ? -3.517 -12.134 24.296 1.00 91.81 331 ALA A C 1
ATOM 2597 O O . ALA A 1 331 ? -3.606 -12.352 25.504 1.00 91.81 331 ALA A O 1
ATOM 2598 N N . TYR A 1 332 ? -2.933 -11.032 23.816 1.00 92.06 332 TYR A N 1
ATOM 2599 C CA . TYR A 1 332 ? -2.333 -9.999 24.660 1.00 92.06 332 TYR A CA 1
ATOM 2600 C C . TYR A 1 332 ? -3.341 -9.384 25.641 1.00 92.06 332 TYR A C 1
ATOM 2602 O O . TYR A 1 332 ? -3.054 -9.282 26.835 1.00 92.06 332 TYR A O 1
ATOM 2610 N N . HIS A 1 333 ? -4.532 -9.004 25.169 1.00 88.38 333 HIS A N 1
ATOM 2611 C CA . HIS A 1 333 ? -5.557 -8.394 26.020 1.00 88.38 333 HIS A CA 1
ATOM 2612 C C . HIS A 1 333 ? -6.203 -9.394 26.986 1.00 88.38 333 HIS A C 1
ATOM 2614 O O . HIS A 1 333 ? -6.447 -9.027 28.135 1.00 88.38 333 HIS A O 1
ATOM 2620 N N . THR A 1 334 ? -6.414 -10.651 26.578 1.00 91.50 334 THR A N 1
ATOM 2621 C CA . THR A 1 334 ? -6.904 -11.704 27.483 1.00 91.50 334 THR A CA 1
ATOM 2622 C C . THR A 1 334 ? -5.941 -11.917 28.649 1.00 91.50 334 THR A C 1
ATOM 2624 O O . THR A 1 334 ? -6.377 -11.936 29.794 1.00 91.50 334 THR A O 1
ATOM 2627 N N . HIS A 1 335 ? -4.632 -12.001 28.388 1.00 90.81 335 HIS A N 1
ATOM 2628 C CA . HIS A 1 335 ? -3.635 -12.190 29.446 1.00 90.81 335 HIS A CA 1
ATOM 2629 C C . HIS A 1 335 ? -3.471 -10.973 30.364 1.00 90.81 335 HIS A C 1
ATOM 2631 O O . HIS A 1 335 ? -3.200 -11.136 31.552 1.00 90.81 335 HIS A O 1
ATOM 2637 N N . ARG A 1 336 ? -3.629 -9.750 29.840 1.00 87.50 336 ARG A N 1
ATOM 2638 C CA . ARG A 1 336 ? -3.529 -8.529 30.653 1.00 87.50 336 ARG A CA 1
ATOM 2639 C C . ARG A 1 336 ? -4.767 -8.253 31.502 1.00 87.50 336 ARG A C 1
ATOM 2641 O O . ARG A 1 336 ? -4.625 -7.618 32.532 1.00 87.50 336 ARG A O 1
ATOM 2648 N N . GLY A 1 337 ? -5.951 -8.688 31.066 1.00 74.94 337 GLY A N 1
ATOM 2649 C CA . GLY A 1 337 ? -7.203 -8.509 31.810 1.00 74.94 337 GLY A CA 1
ATOM 2650 C C . GLY A 1 337 ? -7.395 -9.491 32.971 1.00 74.94 337 GLY A C 1
ATOM 2651 O O . GLY A 1 337 ? -8.300 -9.304 33.776 1.00 74.94 337 GLY A O 1
ATOM 2652 N N . THR A 1 338 ? -6.570 -10.538 33.052 1.00 58.09 338 THR A N 1
ATOM 2653 C CA . THR A 1 338 ? -6.587 -11.544 34.131 1.00 58.09 338 THR A CA 1
ATOM 2654 C C . THR A 1 338 ? -5.611 -11.254 35.278 1.00 58.09 338 THR A C 1
ATOM 2656 O O . THR A 1 338 ? -5.527 -12.052 36.210 1.00 58.09 338 THR A O 1
ATOM 2659 N N . LEU A 1 339 ? -4.853 -10.159 35.190 1.00 43.75 339 LEU A N 1
ATOM 2660 C CA . LEU A 1 339 ? -3.930 -9.662 36.216 1.00 43.75 339 LEU A CA 1
ATOM 2661 C C . LEU A 1 339 ? -4.524 -8.412 36.859 1.00 43.75 339 LEU A C 1
ATOM 2663 O O . LEU A 1 339 ? -4.352 -8.265 38.088 1.00 43.75 339 LEU A O 1
#

Foldseek 3Di:
DPPVVVVLVVVLVVLVVVLVVVVVVVVVCQPDDDDPDQDWFQDPVPDDDPGQPDLLSLLVDDLVLLQDFLPDDSVVLLVLLVVLLVVLVVVVVVCVVCLNCPVQVDPDPRPCVVVVVVVLLSVLSNLLSVLSNVCNVCVVVDDDQCDPPPPPVPVVPPDPPPPDDDPDPDPDPDPPVVVVVVPRDGDDDDPSSVVNLLSLLLSLLLLQLVLCCLVPPVQPVCPDDPDPSVNVVSVVVSVVSVVSNVSSLVSLLGTSSMDGPSSVSSNSVVLSVVSSVQVVVCVVPVDGPDPCCPPVDPCNVVVSVSSNVSSNVSSVVSNVSSVVSSVVSVVVVVVVVVD

Secondary structure (DSSP, 8-state):
---HHHHHHHHHHHHHHHHHHHHHHHGGGSSSS------B---TT----SS-SSTT-GGGS-GGGGT-BSSS-HHHHHHHHHHHHHHHHHHHHHHHHHTTHHHH---PPTTTTHHHHT-HHHHHHHHHHHHHHHHHHHGGGSPPP--S--------------TT---------PPPHHHHHHTSPPP---HHHHHHHHHHHHHHHHHHHHHHHIIIII--TTTT-SSHHHHHHHHHHHHHHHHHHHHHHHHHHHB----BGGGHHHHHHHHHHHHHHHHHHHHHHSS-SSGGG-TTSTTHHHHHHHHHHHHHHHHHHHHHHHHHHHHHHHHHHHHHHT-

Mean predicted aligned error: 10.53 Å

Nearest PDB structures (foldseek):
  6iko-assembly1_A  TM=1.634E-01  e=6.229E+00  Mus musculus
  8qfc-assembly1_C  TM=1.544E-01  e=9.436E+00  Homo sapiens